Protein AF-A0A0F9IV65-F1 (afdb_monomer)

Organism: NCBI:txid412755

Structure (mmCIF, N/CA/C/O backbone):
data_AF-A0A0F9IV65-F1
#
_entry.id   AF-A0A0F9IV65-F1
#
loop_
_atom_site.group_PDB
_atom_site.id
_atom_site.type_symbol
_atom_site.label_atom_id
_atom_site.label_alt_id
_atom_site.label_comp_id
_atom_site.label_asym_id
_atom_site.label_entity_id
_atom_site.label_seq_id
_atom_site.pdbx_PDB_ins_code
_atom_site.Cartn_x
_atom_site.Cartn_y
_atom_site.Cartn_z
_atom_site.occupancy
_atom_site.B_iso_or_equiv
_atom_site.auth_seq_id
_atom_site.auth_comp_id
_atom_site.auth_asym_id
_atom_site.auth_atom_id
_atom_site.pdbx_PDB_model_num
ATOM 1 N N . MET A 1 1 ? 17.165 -11.099 -17.521 1.00 82.06 1 MET A N 1
ATOM 2 C CA . MET A 1 1 ? 15.873 -10.496 -17.137 1.00 82.06 1 MET A CA 1
ATOM 3 C C . MET A 1 1 ? 16.067 -8.995 -17.113 1.00 82.06 1 MET A C 1
ATOM 5 O O . MET A 1 1 ? 17.000 -8.548 -16.458 1.00 82.06 1 MET A O 1
ATOM 9 N N . SER A 1 2 ? 15.248 -8.255 -17.852 1.00 86.50 2 SER A N 1
ATOM 10 C CA . SER A 1 2 ? 15.259 -6.789 -17.856 1.00 86.50 2 SER A CA 1
ATOM 11 C C . SER A 1 2 ? 13.948 -6.315 -17.242 1.00 86.50 2 SER A C 1
ATOM 13 O O . SER A 1 2 ? 12.894 -6.807 -17.641 1.00 86.50 2 SER A O 1
ATOM 15 N N . CYS A 1 3 ? 14.015 -5.407 -16.270 1.00 93.25 3 CYS A N 1
ATOM 16 C CA . CYS A 1 3 ? 12.852 -4.896 -15.545 1.00 93.25 3 CYS A CA 1
ATOM 17 C C . CYS A 1 3 ? 12.731 -3.388 -15.771 1.00 93.25 3 CYS A C 1
ATOM 19 O O . CYS A 1 3 ? 13.743 -2.688 -15.748 1.00 93.25 3 CYS A O 1
ATOM 21 N N . PHE A 1 4 ? 11.506 -2.908 -15.966 1.00 93.94 4 PHE A N 1
ATOM 22 C CA . PHE A 1 4 ? 11.190 -1.499 -16.197 1.00 93.94 4 PHE A CA 1
ATOM 23 C C . PHE A 1 4 ? 9.850 -1.164 -15.543 1.00 93.94 4 PHE A C 1
ATOM 25 O O . PHE A 1 4 ? 8.972 -2.029 -15.489 1.00 93.94 4 PHE A O 1
ATOM 32 N N . ASP A 1 5 ? 9.675 0.086 -15.115 1.00 95.62 5 ASP A N 1
ATOM 33 C CA . ASP A 1 5 ? 8.357 0.594 -14.734 1.00 95.62 5 ASP A CA 1
ATOM 34 C C . ASP A 1 5 ? 7.424 0.590 -15.945 1.00 95.62 5 ASP A C 1
ATOM 36 O O . ASP A 1 5 ? 7.796 1.036 -17.033 1.00 95.62 5 ASP A O 1
ATOM 40 N N . ALA A 1 6 ? 6.199 0.091 -15.770 1.00 96.31 6 ALA A N 1
ATOM 41 C CA . ALA A 1 6 ? 5.254 -0.068 -16.876 1.00 96.31 6 ALA A CA 1
ATOM 42 C C . ALA A 1 6 ? 4.907 1.274 -17.541 1.00 96.31 6 ALA A C 1
ATOM 44 O O . ALA A 1 6 ? 4.798 1.348 -18.763 1.00 96.31 6 ALA A O 1
ATOM 45 N N . GLU A 1 7 ? 4.814 2.346 -16.750 1.00 96.62 7 GLU A N 1
ATOM 46 C CA . GLU A 1 7 ? 4.536 3.698 -17.242 1.00 96.62 7 GLU A CA 1
ATOM 47 C C . GLU A 1 7 ? 5.643 4.243 -18.154 1.00 96.62 7 GLU A C 1
ATOM 49 O O . GLU A 1 7 ? 5.398 5.152 -18.950 1.00 96.62 7 GLU A O 1
ATOM 54 N N . LEU A 1 8 ? 6.860 3.683 -18.114 1.00 97.19 8 LEU A N 1
ATOM 55 C CA . LEU A 1 8 ? 7.884 4.036 -19.096 1.00 97.19 8 LEU A CA 1
ATOM 56 C C . LEU A 1 8 ? 7.355 3.816 -20.517 1.00 97.19 8 LEU A C 1
ATOM 58 O O . LEU A 1 8 ? 7.586 4.637 -21.399 1.00 97.19 8 LEU A O 1
ATOM 62 N N . LEU A 1 9 ? 6.612 2.731 -20.735 1.00 97.44 9 LEU A N 1
ATOM 63 C CA . LEU A 1 9 ? 6.136 2.312 -22.044 1.00 97.44 9 LEU A CA 1
ATOM 64 C C . LEU A 1 9 ? 4.748 2.904 -22.327 1.00 97.44 9 LEU A C 1
ATOM 66 O O . LEU A 1 9 ? 3.720 2.289 -22.060 1.00 97.44 9 LEU A O 1
ATOM 70 N N . GLY A 1 10 ? 4.726 4.088 -22.936 1.00 97.00 10 GLY A N 1
ATOM 71 C CA . GLY A 1 10 ? 3.530 4.729 -23.495 1.00 97.00 10 GLY A CA 1
ATOM 72 C C . GLY A 1 10 ? 3.113 6.000 -22.765 1.00 97.00 10 GLY A C 1
ATOM 73 O O . GLY A 1 10 ? 2.512 6.873 -23.388 1.00 97.00 10 GLY A O 1
ATOM 74 N N . HIS A 1 11 ? 3.470 6.135 -21.484 1.00 96.31 11 HIS A N 1
ATOM 75 C CA . HIS A 1 11 ? 3.246 7.364 -20.725 1.00 96.31 11 HIS A CA 1
ATOM 76 C C . HIS A 1 11 ? 4.475 8.281 -20.788 1.00 96.31 11 HIS A C 1
ATOM 78 O O . HIS A 1 11 ? 4.393 9.363 -21.367 1.00 96.31 11 HIS A O 1
ATOM 84 N N . TRP A 1 12 ? 5.631 7.832 -20.287 1.00 96.25 12 TRP A N 1
ATOM 85 C CA . TRP A 1 12 ? 6.870 8.624 -20.342 1.00 96.25 12 TRP A CA 1
ATOM 86 C C . TRP A 1 12 ? 7.550 8.569 -21.709 1.00 96.25 12 TRP A C 1
ATOM 88 O O . TRP A 1 12 ? 8.038 9.581 -22.209 1.00 96.25 12 TRP A O 1
ATOM 98 N N . TRP A 1 13 ? 7.564 7.390 -22.332 1.00 98.12 13 TRP A N 1
ATOM 99 C CA . TRP A 1 13 ? 8.026 7.202 -23.699 1.00 98.12 13 TRP A CA 1
ATOM 100 C C . TRP A 1 13 ? 6.878 6.712 -24.574 1.00 98.12 13 TRP A C 1
ATOM 102 O O . TRP A 1 13 ? 6.509 5.537 -24.550 1.00 98.12 13 TRP A O 1
ATOM 112 N N . PHE A 1 14 ? 6.326 7.631 -25.363 1.00 98.19 14 PHE A N 1
ATOM 113 C CA . PHE A 1 14 ? 5.127 7.410 -26.165 1.00 98.19 14 PHE A CA 1
ATOM 114 C C . PHE A 1 14 ? 5.231 6.194 -27.099 1.00 98.19 14 PHE A C 1
ATOM 116 O O . PHE A 1 14 ? 4.311 5.383 -27.173 1.00 98.19 14 PHE A O 1
ATOM 123 N N . GLU A 1 15 ? 6.368 6.009 -27.771 1.00 98.50 15 GLU A N 1
ATOM 124 C CA . GLU A 1 15 ? 6.576 4.896 -28.701 1.00 98.50 15 GLU A CA 1
ATOM 125 C C . GLU A 1 15 ? 6.960 3.578 -28.010 1.00 98.50 15 GLU A C 1
ATOM 127 O O . GLU A 1 15 ? 7.074 2.550 -28.682 1.00 98.50 15 GLU A O 1
ATOM 132 N N . GLY A 1 16 ? 7.140 3.570 -26.686 1.00 98.19 16 GLY A N 1
ATOM 133 C CA . GLY A 1 16 ? 7.559 2.399 -25.911 1.00 98.19 16 GLY A CA 1
ATOM 134 C C . GLY A 1 16 ? 6.739 1.125 -26.178 1.00 98.19 16 GLY A C 1
ATOM 135 O O . GLY A 1 16 ? 7.343 0.072 -26.403 1.00 98.19 16 GLY A O 1
ATOM 136 N N . PRO A 1 17 ? 5.392 1.177 -26.257 1.00 98.19 17 PRO A N 1
ATOM 137 C CA . PRO A 1 17 ? 4.571 0.012 -26.582 1.00 98.19 17 PRO A CA 1
ATOM 138 C C . PRO A 1 17 ? 4.827 -0.522 -27.999 1.00 98.19 17 PRO A C 1
ATOM 140 O O . PRO A 1 17 ? 4.837 -1.734 -28.224 1.00 98.19 17 PRO A O 1
ATOM 143 N N . TRP A 1 18 ? 5.071 0.360 -28.973 1.00 98.19 18 TRP A N 1
ATOM 144 C CA . TRP A 1 18 ? 5.417 -0.054 -30.336 1.00 98.19 18 TRP A CA 1
ATOM 145 C C . TRP A 1 18 ? 6.810 -0.662 -30.394 1.00 98.19 18 TRP A C 1
ATOM 147 O O . TRP A 1 18 ? 7.015 -1.671 -31.071 1.00 98.19 18 TRP A O 1
ATOM 157 N N . TRP A 1 19 ? 7.750 -0.073 -29.659 1.00 97.94 19 TRP A N 1
ATOM 158 C CA . TRP A 1 19 ? 9.103 -0.581 -29.547 1.00 97.94 19 TRP A CA 1
ATOM 159 C C . TRP A 1 19 ? 9.123 -1.983 -28.933 1.00 97.94 19 TRP A C 1
ATOM 161 O O . TRP A 1 19 ? 9.629 -2.900 -29.577 1.00 97.94 19 TRP A O 1
ATOM 171 N N . VAL A 1 20 ? 8.509 -2.191 -27.759 1.00 97.19 20 VAL A N 1
ATOM 172 C CA . VAL A 1 20 ? 8.517 -3.509 -27.095 1.00 97.19 20 VAL A CA 1
ATOM 173 C C . VAL A 1 20 ? 7.822 -4.552 -27.962 1.00 97.19 20 VAL A C 1
ATOM 175 O O . VAL A 1 20 ? 8.316 -5.662 -28.127 1.00 97.19 20 VAL A O 1
ATOM 178 N N . SER A 1 21 ? 6.726 -4.171 -28.622 1.00 97.38 21 SER A N 1
ATOM 179 C CA . SER A 1 21 ? 6.024 -5.049 -29.551 1.00 97.38 21 SER A CA 1
ATOM 180 C C . SER A 1 21 ? 6.891 -5.471 -30.740 1.00 97.38 21 SER A C 1
ATOM 182 O O . SER A 1 21 ? 6.783 -6.602 -31.216 1.00 97.38 21 SER A O 1
ATOM 184 N N . ARG A 1 22 ? 7.744 -4.575 -31.241 1.00 97.44 22 ARG A N 1
ATOM 185 C CA . ARG A 1 22 ? 8.649 -4.866 -32.353 1.00 97.44 22 ARG A CA 1
ATOM 186 C C . ARG A 1 22 ? 9.839 -5.712 -31.916 1.00 97.44 22 ARG A C 1
ATOM 188 O O . ARG A 1 22 ? 10.183 -6.641 -32.635 1.00 97.44 22 ARG A O 1
ATOM 195 N N . VAL A 1 23 ? 10.401 -5.437 -30.739 1.00 96.50 23 VAL A N 1
ATOM 196 C CA . VAL A 1 23 ? 11.458 -6.259 -30.135 1.00 96.50 23 VAL A CA 1
ATOM 197 C C . VAL A 1 23 ? 10.970 -7.690 -29.937 1.00 96.50 23 VAL A C 1
ATOM 199 O O . VAL A 1 23 ? 11.628 -8.602 -30.411 1.00 96.50 23 VAL A O 1
ATOM 202 N N . LEU A 1 24 ? 9.791 -7.889 -29.338 1.00 96.62 24 LEU A N 1
ATOM 203 C CA . LEU A 1 24 ? 9.248 -9.232 -29.109 1.00 96.62 24 LEU A CA 1
ATOM 204 C C . LEU A 1 24 ? 9.009 -10.000 -30.417 1.00 96.62 24 LEU A C 1
ATOM 206 O O . LEU A 1 24 ? 9.361 -11.168 -30.502 1.00 96.62 24 LEU A O 1
ATOM 210 N N . ARG A 1 25 ? 8.463 -9.353 -31.456 1.00 96.75 25 ARG A N 1
ATOM 211 C CA . ARG A 1 25 ? 8.276 -10.004 -32.767 1.00 96.75 25 ARG A CA 1
ATOM 212 C C . ARG A 1 25 ? 9.597 -10.399 -33.415 1.00 96.75 25 ARG A C 1
ATOM 214 O O . ARG A 1 25 ? 9.703 -11.489 -33.948 1.00 96.75 25 ARG A O 1
ATOM 221 N N . TRP A 1 26 ? 10.593 -9.521 -33.361 1.00 96.94 26 TRP A N 1
ATOM 222 C CA . TRP A 1 26 ? 11.912 -9.830 -33.902 1.00 96.94 26 TRP A CA 1
ATOM 223 C C . TRP A 1 26 ? 12.633 -10.917 -33.114 1.00 96.94 26 TRP A C 1
ATOM 225 O O . TRP A 1 26 ? 13.326 -11.719 -33.721 1.00 96.94 26 TRP A O 1
ATOM 235 N N . SER A 1 27 ? 12.460 -10.960 -31.792 1.00 96.44 27 SER A N 1
ATOM 236 C CA . SER A 1 27 ? 12.984 -12.048 -30.967 1.00 96.44 27 SER A CA 1
ATOM 237 C C . SER A 1 27 ? 12.337 -13.390 -31.300 1.00 96.44 27 SER A C 1
ATOM 239 O O . SER A 1 27 ? 13.036 -14.386 -31.292 1.00 96.44 27 SER A O 1
ATOM 241 N N . GLU A 1 28 ? 11.043 -13.417 -31.623 1.00 96.00 28 GLU A N 1
ATOM 242 C CA . GLU A 1 28 ? 10.352 -14.647 -32.040 1.00 96.00 28 GLU A CA 1
ATOM 243 C C . GLU A 1 28 ? 10.825 -15.156 -33.415 1.00 96.00 28 GLU A C 1
ATOM 245 O O . GLU A 1 28 ? 10.872 -16.360 -33.654 1.00 96.00 28 GLU A O 1
ATOM 250 N N . ASP A 1 29 ? 11.187 -14.245 -34.324 1.00 96.38 29 ASP A N 1
ATOM 251 C CA . ASP A 1 29 ? 11.704 -14.594 -35.655 1.00 96.38 29 ASP A CA 1
ATOM 252 C C . ASP A 1 29 ? 13.177 -15.066 -35.623 1.00 96.38 29 ASP A C 1
ATOM 254 O O . ASP A 1 29 ? 13.667 -15.623 -36.611 1.00 96.38 29 ASP A O 1
ATOM 258 N N . ASP A 1 30 ? 13.897 -14.829 -34.522 1.00 96.56 30 ASP A N 1
ATOM 259 C CA . ASP A 1 30 ? 15.303 -15.199 -34.357 1.00 96.56 30 ASP A CA 1
ATOM 260 C C . ASP A 1 30 ? 15.429 -16.589 -33.700 1.00 96.56 30 ASP A C 1
ATOM 262 O O . ASP A 1 30 ? 15.100 -16.745 -32.523 1.00 96.56 30 ASP A O 1
ATOM 266 N N . PRO A 1 31 ? 15.944 -17.615 -34.407 1.00 95.94 31 PRO A N 1
ATOM 267 C CA . PRO A 1 31 ? 16.043 -18.969 -33.865 1.00 95.94 31 PRO A CA 1
ATOM 268 C C . PRO A 1 31 ? 17.035 -19.107 -32.696 1.00 95.94 31 PRO A C 1
ATOM 270 O O . PRO A 1 31 ? 17.071 -20.165 -32.068 1.00 95.94 31 PRO A O 1
ATOM 273 N N . GLU A 1 32 ? 17.861 -18.094 -32.414 1.00 97.25 32 GLU A N 1
ATOM 274 C CA . GLU A 1 32 ? 18.794 -18.092 -31.281 1.00 97.25 32 GLU A CA 1
ATOM 275 C C . GLU A 1 32 ? 18.169 -17.551 -29.982 1.00 97.25 32 GLU A C 1
ATOM 277 O O . GLU A 1 32 ? 18.783 -17.660 -28.916 1.00 97.25 32 GLU A O 1
ATOM 282 N N . ILE A 1 33 ? 16.961 -16.976 -30.042 1.00 95.88 33 ILE A N 1
ATOM 283 C CA . ILE A 1 33 ? 16.301 -16.332 -28.903 1.00 95.88 33 ILE A CA 1
ATOM 284 C C . ILE A 1 33 ? 14.993 -17.057 -28.576 1.00 95.88 33 ILE A C 1
ATOM 286 O O . ILE A 1 33 ? 14.104 -17.180 -29.405 1.00 95.88 33 ILE A O 1
ATOM 290 N N . GLU A 1 34 ? 14.837 -17.482 -27.320 1.00 94.44 34 GLU A N 1
ATOM 291 C CA . GLU A 1 34 ? 13.582 -18.051 -26.820 1.00 94.44 34 GLU A CA 1
ATOM 292 C C . GLU A 1 34 ? 12.884 -17.068 -25.873 1.00 94.44 34 GLU A C 1
ATOM 294 O O . GLU A 1 34 ? 13.430 -16.672 -24.835 1.00 94.44 34 GLU A O 1
ATOM 299 N N . LEU A 1 35 ? 11.652 -16.684 -26.212 1.00 94.75 35 LEU A N 1
ATOM 300 C CA . LEU A 1 35 ? 10.782 -15.921 -25.323 1.00 94.75 35 LEU A CA 1
ATOM 301 C C . LEU A 1 35 ? 10.056 -16.859 -24.359 1.00 94.75 35 LEU A C 1
ATOM 303 O O . LEU A 1 35 ? 9.357 -17.787 -24.753 1.00 94.75 35 LEU A O 1
ATOM 307 N N . THR A 1 36 ? 10.172 -16.579 -23.065 1.00 95.50 36 THR A N 1
ATOM 308 C CA . THR A 1 36 ? 9.504 -17.363 -22.026 1.00 95.50 36 THR A CA 1
ATOM 309 C C . THR A 1 36 ? 9.168 -16.497 -20.818 1.00 95.50 36 THR A C 1
ATOM 311 O O . THR A 1 36 ? 9.624 -15.358 -20.695 1.00 95.50 36 THR A O 1
ATOM 314 N N . ASN A 1 37 ? 8.361 -17.031 -19.907 1.00 95.81 37 ASN A N 1
ATOM 315 C CA . ASN A 1 37 ? 8.115 -16.405 -18.613 1.00 95.81 37 ASN A CA 1
ATOM 316 C C . ASN A 1 37 ? 8.963 -17.071 -17.520 1.00 95.81 37 ASN A C 1
ATOM 318 O O . ASN A 1 37 ? 9.410 -18.212 -17.653 1.00 95.81 37 ASN A O 1
ATOM 322 N N . SER A 1 38 ? 9.150 -16.364 -16.403 1.00 95.12 38 SER A N 1
ATOM 323 C CA . SER A 1 38 ? 10.005 -16.827 -15.305 1.00 95.12 38 SER A CA 1
ATOM 324 C C . SER A 1 38 ? 9.581 -18.182 -14.733 1.00 95.12 38 SER A C 1
ATOM 326 O O . SER A 1 38 ? 10.439 -18.951 -14.311 1.00 95.12 38 SER A O 1
ATOM 328 N N . ARG A 1 39 ? 8.280 -18.506 -14.736 1.00 96.25 39 ARG A N 1
ATOM 329 C CA . ARG A 1 39 ? 7.777 -19.791 -14.233 1.00 96.25 39 ARG A CA 1
ATOM 330 C C . ARG A 1 39 ? 8.241 -20.948 -15.118 1.00 96.25 39 ARG A C 1
ATOM 332 O O . ARG A 1 39 ? 8.847 -21.881 -14.602 1.00 96.25 39 ARG A O 1
ATOM 339 N N . LEU A 1 40 ? 7.979 -20.877 -16.423 1.00 96.88 40 LEU A N 1
ATOM 340 C CA . LEU A 1 40 ? 8.356 -21.933 -17.371 1.00 96.88 40 LEU A CA 1
ATOM 341 C C . LEU A 1 40 ? 9.874 -22.122 -17.415 1.00 96.88 40 LEU A C 1
ATOM 343 O O . LEU A 1 40 ? 10.356 -23.253 -17.385 1.00 96.88 40 LEU A O 1
ATOM 347 N N . TYR A 1 41 ? 10.626 -21.016 -17.400 1.00 95.88 41 TYR A N 1
ATOM 348 C CA . TYR A 1 41 ? 12.082 -21.079 -17.342 1.00 95.88 41 TYR A CA 1
ATOM 349 C C . TYR A 1 41 ? 12.571 -21.838 -16.102 1.00 95.88 41 TYR A C 1
ATOM 351 O O . TYR A 1 41 ? 13.443 -22.692 -16.229 1.00 95.88 41 TYR A O 1
ATOM 359 N N . LEU A 1 42 ? 12.008 -21.565 -14.918 1.00 96.19 42 LEU A N 1
ATOM 360 C CA . LEU A 1 42 ? 12.397 -22.229 -13.666 1.00 96.19 42 LEU A CA 1
ATOM 361 C C . LEU A 1 42 ? 11.959 -23.699 -13.593 1.00 96.19 42 LEU A C 1
ATOM 363 O O . LEU A 1 42 ? 12.673 -24.504 -13.000 1.00 96.19 42 LEU A O 1
ATOM 367 N N . GLU A 1 43 ? 10.818 -24.061 -14.188 1.00 96.69 43 GLU A N 1
ATOM 368 C CA . GLU A 1 43 ? 10.376 -25.461 -14.295 1.00 96.69 43 GLU A CA 1
ATOM 369 C C . GLU A 1 43 ? 11.345 -26.290 -15.156 1.00 96.69 43 GLU A C 1
ATOM 371 O O . GLU A 1 43 ? 11.643 -27.438 -14.826 1.00 96.69 43 GLU A O 1
ATOM 376 N N . GLN A 1 44 ? 11.878 -25.701 -16.230 1.00 96.62 44 GLN A N 1
ATOM 377 C CA . GLN A 1 44 ? 12.851 -26.346 -17.119 1.00 96.62 44 GLN A CA 1
ATOM 378 C C . GLN A 1 44 ? 14.295 -26.264 -16.596 1.00 96.62 44 GLN A C 1
ATOM 380 O O . GLN A 1 44 ? 15.101 -27.156 -16.854 1.00 96.62 44 GLN A O 1
ATOM 385 N N . ASN A 1 45 ? 14.621 -25.207 -15.848 1.00 96.00 45 ASN A N 1
ATOM 386 C CA . ASN A 1 45 ? 15.959 -24.906 -15.339 1.00 96.00 45 ASN A CA 1
ATOM 387 C C . ASN A 1 45 ? 15.924 -24.735 -13.811 1.00 96.00 45 ASN A C 1
ATOM 389 O O . ASN A 1 45 ? 16.057 -23.611 -13.308 1.00 96.00 45 ASN A O 1
ATOM 393 N N . PRO A 1 46 ? 15.741 -25.828 -13.048 1.00 96.00 46 PRO A N 1
ATOM 394 C CA . PRO A 1 46 ? 15.659 -25.750 -11.597 1.00 96.00 46 PRO A CA 1
ATOM 395 C C . PRO A 1 46 ? 16.952 -25.163 -10.997 1.00 96.00 46 PRO A C 1
ATOM 397 O O . PRO A 1 46 ? 18.053 -25.521 -11.435 1.00 96.00 46 PRO A O 1
ATOM 400 N N . PRO A 1 47 ? 16.857 -24.280 -9.980 1.00 94.31 47 PRO A N 1
ATOM 401 C CA . PRO A 1 47 ? 18.027 -23.670 -9.357 1.00 94.31 47 PRO A CA 1
ATOM 402 C C . PRO A 1 47 ? 19.006 -24.717 -8.817 1.00 94.31 47 PRO A C 1
ATOM 404 O O . PRO A 1 47 ? 18.633 -25.601 -8.051 1.00 94.31 47 PRO A O 1
ATOM 407 N N . ASN A 1 48 ? 20.282 -24.587 -9.179 1.00 96.25 48 ASN A N 1
ATOM 408 C CA . ASN A 1 48 ? 21.355 -25.492 -8.745 1.00 96.25 48 ASN A CA 1
ATOM 409 C C . ASN A 1 48 ? 22.438 -24.800 -7.900 1.00 96.25 48 ASN A C 1
ATOM 411 O O . ASN A 1 48 ? 23.432 -25.422 -7.526 1.00 96.25 48 ASN A O 1
ATOM 415 N N . LYS A 1 49 ? 22.261 -23.508 -7.609 1.00 96.12 49 LYS A N 1
ATOM 416 C CA . LYS A 1 49 ? 23.167 -22.695 -6.798 1.00 96.12 49 LYS A CA 1
ATOM 417 C C . LYS A 1 49 ? 22.372 -21.937 -5.755 1.00 96.12 49 LYS A C 1
ATOM 419 O O . LYS A 1 49 ? 21.279 -21.450 -6.029 1.00 96.12 49 LYS A O 1
ATOM 424 N N . VAL A 1 50 ? 22.973 -21.802 -4.582 1.00 96.00 50 VAL A N 1
ATOM 425 C CA . VAL A 1 50 ? 22.466 -20.971 -3.495 1.00 96.00 50 VAL A CA 1
ATOM 426 C C . VAL A 1 50 ? 23.431 -19.813 -3.319 1.00 96.00 50 VAL A C 1
ATOM 428 O O . VAL A 1 50 ? 24.648 -20.007 -3.311 1.00 96.00 50 VAL A O 1
ATOM 431 N N . VAL A 1 51 ? 22.882 -18.612 -3.201 1.00 95.88 51 VAL A N 1
ATOM 432 C CA . VAL A 1 51 ? 23.643 -17.389 -2.962 1.00 95.88 51 VAL A CA 1
ATOM 433 C C . VAL A 1 51 ? 23.057 -16.678 -1.751 1.00 95.88 51 VAL A C 1
ATOM 435 O O . VAL A 1 51 ? 21.847 -16.710 -1.539 1.00 95.88 51 VAL A O 1
ATOM 438 N N . SER A 1 52 ? 23.918 -16.051 -0.952 1.00 96.19 52 SER A N 1
ATOM 439 C CA . SER A 1 52 ? 23.471 -15.122 0.083 1.00 96.19 52 SER A CA 1
ATOM 440 C C . SER A 1 52 ? 23.286 -13.748 -0.547 1.00 96.19 52 SER A C 1
ATOM 442 O O . SER A 1 52 ? 24.181 -13.272 -1.250 1.00 96.19 52 SER A O 1
ATOM 444 N N . VAL A 1 53 ? 22.135 -13.128 -0.313 1.00 94.94 53 VAL A N 1
ATOM 445 C CA . VAL A 1 53 ? 21.825 -11.781 -0.798 1.00 94.94 53 VAL A CA 1
ATOM 446 C C . VAL A 1 53 ? 22.045 -10.808 0.354 1.00 94.94 53 VAL A C 1
ATOM 448 O O . VAL A 1 53 ? 21.576 -11.045 1.465 1.00 94.94 53 VAL A O 1
ATOM 451 N N . VAL A 1 54 ? 22.797 -9.739 0.099 1.00 94.06 54 VAL A N 1
ATOM 452 C CA . VAL A 1 54 ? 22.947 -8.631 1.051 1.00 94.06 54 VAL A CA 1
ATOM 453 C C . VAL A 1 54 ? 21.737 -7.710 0.960 1.00 94.06 54 VAL A C 1
ATOM 455 O O . VAL A 1 54 ? 21.095 -7.641 -0.088 1.00 94.06 54 VAL A O 1
ATOM 458 N N . GLU A 1 55 ? 21.423 -7.005 2.044 1.00 96.12 55 GLU A N 1
ATOM 459 C CA . GLU A 1 55 ? 20.343 -6.021 2.017 1.00 96.12 55 GLU A CA 1
ATOM 460 C C . GLU A 1 55 ? 20.594 -4.955 0.945 1.00 96.12 55 GLU A C 1
ATOM 462 O O . GLU A 1 55 ? 21.731 -4.552 0.683 1.00 96.12 55 GLU A O 1
ATOM 467 N N . GLY A 1 56 ? 19.518 -4.516 0.305 1.00 94.94 56 GLY A N 1
ATOM 468 C CA . GLY A 1 56 ? 19.588 -3.493 -0.717 1.00 94.94 56 GLY A CA 1
ATOM 469 C C . GLY A 1 56 ? 18.259 -3.285 -1.417 1.00 94.94 56 GLY A C 1
ATOM 470 O O . GLY A 1 56 ? 17.264 -3.958 -1.148 1.00 94.94 56 GLY A O 1
ATOM 471 N N . SER A 1 57 ? 18.256 -2.327 -2.331 1.00 95.69 57 SER A N 1
ATOM 472 C CA . SER A 1 57 ? 17.124 -2.039 -3.204 1.00 95.69 57 SER A CA 1
ATOM 473 C C . SER A 1 57 ? 17.606 -1.794 -4.634 1.00 95.69 57 SER A C 1
ATOM 475 O O . SER A 1 57 ? 18.799 -1.657 -4.898 1.00 95.69 57 SER A O 1
ATOM 477 N N . TRP A 1 58 ? 16.671 -1.702 -5.571 1.00 93.62 58 TRP A N 1
ATOM 478 C CA . TRP A 1 58 ? 16.920 -1.163 -6.911 1.00 93.62 58 TRP A CA 1
ATOM 479 C C . TRP A 1 58 ? 16.841 0.376 -6.987 1.00 93.62 58 TRP A C 1
ATOM 481 O O . TRP A 1 58 ? 16.915 0.944 -8.072 1.00 93.62 58 TRP A O 1
ATOM 491 N N . GLY A 1 59 ? 16.683 1.051 -5.842 1.00 90.94 59 GLY A N 1
ATOM 492 C CA . GLY A 1 59 ? 16.652 2.506 -5.737 1.00 90.94 59 GLY A CA 1
ATOM 493 C C . GLY A 1 59 ? 18.046 3.138 -5.686 1.00 90.94 59 GLY A C 1
ATOM 494 O O . GLY A 1 59 ? 19.068 2.524 -6.008 1.00 90.94 59 GLY A O 1
ATOM 495 N N . GLN A 1 60 ? 18.102 4.397 -5.247 1.00 89.50 60 GLN A N 1
ATOM 496 C CA . GLN A 1 60 ? 19.344 5.167 -5.222 1.00 89.50 60 GLN A CA 1
ATOM 497 C C . GLN A 1 60 ? 20.421 4.511 -4.340 1.00 89.50 60 GLN A C 1
ATOM 499 O O . GLN A 1 60 ? 20.210 4.200 -3.162 1.00 89.50 60 GLN A O 1
ATOM 504 N N . GLY A 1 61 ? 21.607 4.320 -4.926 1.00 90.62 61 GLY A N 1
ATOM 505 C CA . GLY A 1 61 ? 22.766 3.737 -4.244 1.00 90.62 61 GLY A CA 1
ATOM 506 C C . GLY A 1 61 ? 22.561 2.290 -3.793 1.00 90.62 61 GLY A C 1
ATOM 507 O O . GLY A 1 61 ? 23.253 1.849 -2.882 1.00 90.62 61 GLY A O 1
ATOM 508 N N . SER A 1 62 ? 21.580 1.588 -4.371 1.00 92.38 62 SER A N 1
ATOM 509 C CA . SER A 1 62 ? 21.150 0.246 -3.962 1.00 92.38 62 SER A CA 1
ATOM 510 C C . SER A 1 62 ? 20.846 0.118 -2.463 1.00 92.38 62 SER A C 1
ATOM 512 O O . SER A 1 62 ? 20.978 -0.955 -1.883 1.00 92.38 62 SER A O 1
ATOM 514 N N . SER A 1 63 ? 20.439 1.223 -1.833 1.00 94.50 63 SER A N 1
ATOM 515 C CA . SER A 1 63 ? 20.261 1.360 -0.385 1.00 94.50 63 SER A CA 1
ATOM 516 C C . SER A 1 63 ? 18.795 1.600 -0.015 1.00 94.50 63 SER A C 1
ATOM 518 O O . SER A 1 63 ? 17.925 1.677 -0.885 1.00 94.50 63 SER A O 1
ATOM 520 N N . HIS A 1 64 ? 18.509 1.771 1.275 1.00 96.69 64 HIS A N 1
ATOM 521 C CA . HIS A 1 64 ? 17.178 2.149 1.766 1.00 96.69 64 HIS A CA 1
ATOM 522 C C . HIS A 1 64 ? 16.951 3.664 1.824 1.00 96.69 64 HIS A C 1
ATOM 524 O O . HIS A 1 64 ? 15.857 4.093 2.178 1.00 96.69 64 HIS A O 1
ATOM 530 N N . TRP A 1 65 ? 17.948 4.482 1.462 1.00 96.69 65 TRP A N 1
ATOM 531 C CA . TRP A 1 65 ? 17.933 5.929 1.705 1.00 96.69 65 TRP A CA 1
ATOM 532 C C . TRP A 1 65 ? 16.720 6.648 1.100 1.00 96.69 65 TRP A C 1
ATOM 534 O O . TRP A 1 65 ? 16.212 7.594 1.692 1.00 96.69 65 TRP A O 1
ATOM 544 N N . VAL A 1 66 ? 16.205 6.175 -0.043 1.00 96.75 66 VAL A N 1
ATOM 545 C CA . VAL A 1 66 ? 15.013 6.763 -0.683 1.00 96.75 66 VAL A CA 1
ATOM 546 C C . VAL A 1 66 ? 13.777 6.703 0.226 1.00 96.75 66 VAL A C 1
ATOM 548 O O . VAL A 1 66 ? 12.957 7.617 0.203 1.00 96.75 66 VAL A O 1
ATOM 551 N N . TRP A 1 67 ? 13.668 5.669 1.062 1.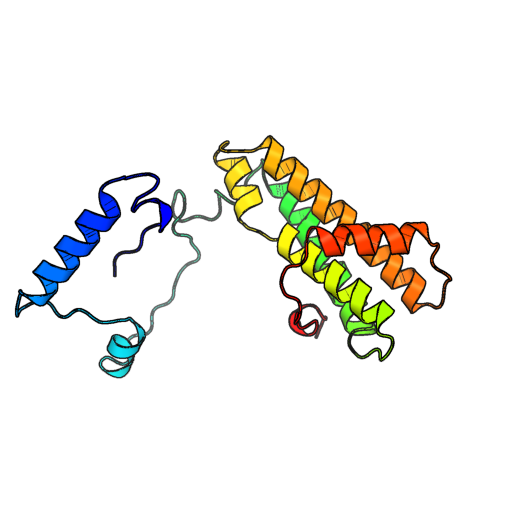00 98.00 67 TRP A N 1
ATOM 5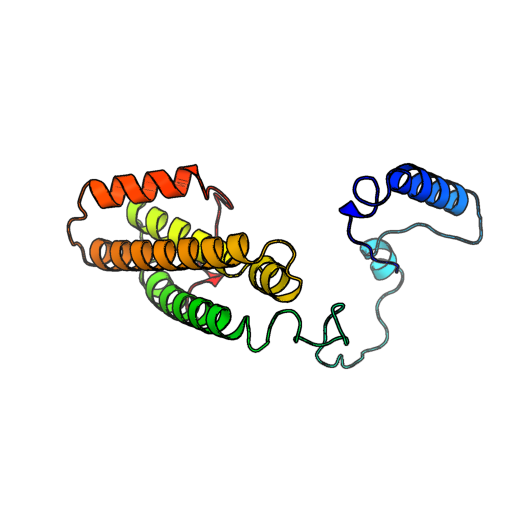52 C CA . TRP A 1 67 ? 12.535 5.461 1.967 1.00 98.00 67 TRP A CA 1
ATOM 553 C C . TRP A 1 67 ? 12.869 5.757 3.433 1.00 98.00 67 TRP A C 1
ATOM 555 O O . TRP A 1 67 ? 11.961 5.985 4.228 1.00 98.00 67 TRP A O 1
ATOM 565 N N . LEU A 1 68 ? 14.153 5.745 3.800 1.00 97.19 68 LEU A N 1
ATOM 566 C CA . LEU A 1 68 ? 14.642 5.944 5.161 1.00 97.19 68 LEU A CA 1
ATOM 567 C C . LEU A 1 68 ? 15.752 6.999 5.181 1.00 97.19 68 LEU A C 1
ATOM 569 O O . LEU A 1 68 ? 16.928 6.703 4.968 1.00 97.19 68 LEU A O 1
ATOM 573 N N . ASN A 1 69 ? 15.358 8.235 5.470 1.00 96.81 69 ASN A N 1
ATOM 574 C CA . ASN A 1 69 ? 16.243 9.389 5.612 1.00 96.81 69 ASN A CA 1
ATOM 575 C C . ASN A 1 69 ? 15.663 10.398 6.619 1.00 96.81 69 ASN A C 1
ATOM 577 O O . ASN A 1 69 ? 14.621 10.168 7.236 1.00 96.81 69 ASN A O 1
ATOM 581 N N . GLU A 1 70 ? 16.336 11.531 6.795 1.00 97.69 70 GLU A N 1
ATOM 582 C CA . GLU A 1 70 ? 15.947 12.582 7.732 1.00 97.69 70 GLU A CA 1
ATOM 583 C C . GLU A 1 70 ? 14.566 13.199 7.454 1.00 97.69 70 GLU A C 1
ATOM 585 O O . GLU A 1 70 ? 13.930 13.698 8.383 1.00 97.69 70 GLU A O 1
ATOM 590 N N . TRP A 1 71 ? 14.076 13.154 6.211 1.00 97.81 71 TRP A N 1
ATOM 591 C CA . TRP A 1 71 ? 12.767 13.694 5.840 1.00 97.81 71 TRP A CA 1
ATOM 592 C C . TRP A 1 71 ? 11.638 12.699 6.074 1.00 97.81 71 TRP A C 1
ATOM 594 O O . TRP A 1 71 ? 10.514 13.121 6.293 1.00 97.81 71 TRP A O 1
ATOM 604 N N . THR A 1 72 ? 11.919 11.398 6.047 1.00 98.00 72 THR A N 1
ATOM 605 C CA . THR A 1 72 ? 10.899 10.335 6.080 1.00 98.00 72 THR A CA 1
ATOM 606 C C . THR A 1 72 ? 10.870 9.561 7.398 1.00 98.00 72 THR A C 1
ATOM 608 O O . THR A 1 72 ? 9.943 8.795 7.647 1.00 98.00 72 THR A O 1
ATOM 611 N N . ILE A 1 73 ? 11.830 9.795 8.300 1.00 98.06 73 ILE A N 1
ATOM 612 C CA . ILE A 1 73 ? 11.948 9.076 9.579 1.00 98.06 73 ILE A CA 1
ATOM 613 C C . ILE A 1 73 ? 10.685 9.145 10.456 1.00 98.06 73 ILE A C 1
ATOM 615 O O . ILE A 1 73 ? 10.392 8.215 11.206 1.00 98.06 73 ILE A O 1
ATOM 619 N N . TYR A 1 74 ? 9.916 10.234 10.373 1.00 97.94 74 TYR A N 1
ATOM 620 C CA . TYR A 1 74 ? 8.686 10.388 11.152 1.00 97.94 74 TYR A CA 1
ATOM 621 C C . TYR A 1 74 ? 7.564 9.458 10.661 1.00 97.94 74 TYR A C 1
ATOM 623 O O . TYR A 1 74 ? 6.770 8.998 11.478 1.00 97.94 74 TYR A O 1
ATOM 631 N N . VAL A 1 75 ? 7.539 9.125 9.366 1.00 98.38 75 VAL A N 1
ATOM 632 C CA . VAL A 1 75 ? 6.551 8.217 8.761 1.00 98.38 75 VAL A CA 1
ATOM 633 C C . VAL A 1 75 ? 6.666 6.831 9.385 1.00 98.38 75 VAL A C 1
ATOM 635 O O . VAL A 1 75 ? 5.674 6.260 9.827 1.00 98.38 75 VAL A O 1
ATOM 638 N N . TRP A 1 76 ? 7.896 6.336 9.539 1.00 98.44 76 TRP A N 1
ATOM 639 C CA . TRP A 1 76 ? 8.171 5.052 10.185 1.00 98.44 76 TRP A CA 1
ATOM 640 C C . TRP A 1 76 ? 7.697 5.003 11.637 1.00 98.44 76 TRP A C 1
ATOM 642 O O . TRP A 1 76 ? 7.194 3.978 12.085 1.00 98.44 76 TRP A O 1
ATOM 652 N N . ARG A 1 77 ? 7.795 6.116 12.377 1.00 98.19 77 ARG A N 1
ATOM 653 C CA . ARG A 1 77 ? 7.263 6.184 13.748 1.00 98.19 77 ARG A CA 1
ATOM 654 C C . ARG A 1 77 ? 5.746 5.991 13.772 1.00 98.19 77 ARG A C 1
ATOM 656 O O . ARG A 1 77 ? 5.260 5.281 14.645 1.00 98.19 77 ARG A O 1
ATOM 663 N N . HIS A 1 78 ? 5.027 6.595 12.825 1.00 98.56 78 HIS A N 1
ATOM 664 C CA . HIS A 1 78 ? 3.581 6.422 12.687 1.00 98.56 78 HIS A CA 1
ATOM 665 C C . HIS A 1 78 ? 3.210 4.994 12.286 1.00 98.56 78 HIS A C 1
ATOM 667 O O . HIS A 1 78 ? 2.352 4.397 12.930 1.00 98.56 78 HIS A O 1
ATOM 673 N N . ILE A 1 79 ? 3.897 4.429 11.287 1.00 98.69 79 ILE A N 1
ATOM 674 C CA . ILE A 1 79 ? 3.672 3.050 10.834 1.00 98.69 79 ILE A CA 1
ATOM 675 C C . ILE A 1 79 ? 3.851 2.069 11.998 1.00 98.69 79 ILE A C 1
ATOM 677 O O . ILE A 1 79 ? 2.922 1.331 12.313 1.00 98.69 79 ILE A O 1
ATOM 681 N N . TYR A 1 80 ? 4.984 2.116 12.706 1.00 98.50 80 TYR A N 1
ATOM 682 C CA . TYR A 1 80 ? 5.263 1.182 13.804 1.00 98.50 80 TYR A CA 1
ATOM 683 C C . TYR A 1 80 ? 4.294 1.326 14.985 1.00 98.50 80 TYR A C 1
ATOM 685 O O . TYR A 1 80 ? 3.954 0.339 15.646 1.00 98.50 80 TYR A O 1
ATOM 693 N N . GLU A 1 81 ? 3.824 2.545 15.264 1.00 98.44 81 GLU A N 1
ATOM 694 C CA . GLU A 1 81 ? 2.779 2.774 16.263 1.00 98.44 81 GLU A CA 1
ATOM 695 C C . GLU A 1 81 ? 1.465 2.089 15.858 1.00 98.44 81 GLU A C 1
ATOM 697 O O . GLU A 1 81 ? 0.854 1.392 16.674 1.00 98.44 81 GLU A O 1
ATOM 702 N N . CYS A 1 82 ? 1.038 2.269 14.608 1.00 98.62 82 CYS A N 1
ATOM 703 C CA . CYS A 1 82 ? -0.197 1.691 14.092 1.00 98.62 82 CYS A CA 1
ATOM 704 C C . CYS A 1 82 ? -0.120 0.164 13.974 1.00 98.62 82 CYS A C 1
ATOM 706 O O . CYS A 1 82 ? -1.055 -0.513 14.395 1.00 98.62 82 CYS A O 1
ATOM 708 N N . GLU A 1 83 ? 1.001 -0.392 13.509 1.00 98.50 83 GLU A N 1
ATOM 709 C CA . GLU A 1 83 ? 1.250 -1.840 13.486 1.00 98.50 83 GLU A CA 1
ATOM 710 C C . GLU A 1 83 ? 1.089 -2.450 14.881 1.00 98.50 83 GLU A C 1
ATOM 712 O O . GLU A 1 83 ? 0.297 -3.370 15.072 1.00 98.50 83 GLU A O 1
ATOM 717 N N . THR A 1 84 ? 1.749 -1.866 15.888 1.00 98.31 84 THR A N 1
ATOM 718 C CA . THR A 1 84 ? 1.674 -2.350 17.276 1.00 98.31 84 THR A CA 1
ATOM 719 C C . THR A 1 84 ? 0.241 -2.314 17.817 1.00 98.31 84 THR A C 1
ATOM 721 O O . THR A 1 84 ? -0.200 -3.236 18.506 1.00 98.31 84 THR A O 1
ATOM 724 N N . LYS A 1 85 ? -0.510 -1.244 17.528 1.00 98.31 85 LYS A N 1
ATOM 725 C CA . LYS A 1 85 ? -1.919 -1.122 17.937 1.00 98.31 85 LYS A CA 1
ATOM 726 C C . LYS A 1 85 ? -2.798 -2.160 17.239 1.00 98.31 85 LYS A C 1
ATOM 728 O O . LYS A 1 85 ? -3.619 -2.802 17.898 1.00 98.31 85 LYS A O 1
ATOM 733 N N . SER A 1 86 ? -2.598 -2.335 15.934 1.00 98.12 86 SER A N 1
ATOM 734 C CA . SER A 1 86 ? -3.314 -3.292 15.091 1.00 98.12 86 SER A CA 1
ATOM 735 C C . SER A 1 86 ? -3.124 -4.721 15.597 1.00 98.12 86 SER A C 1
ATOM 737 O O . SER A 1 86 ? -4.107 -5.406 15.880 1.00 98.12 86 SER A O 1
ATOM 739 N N . GLU A 1 87 ? -1.871 -5.114 15.838 1.00 98.06 87 GLU A N 1
ATOM 740 C CA . GLU A 1 87 ? -1.480 -6.411 16.397 1.00 98.06 87 GLU A CA 1
ATOM 741 C C . GLU A 1 87 ? -2.279 -6.791 17.645 1.00 98.06 87 GLU A C 1
ATOM 743 O O . GLU A 1 87 ? -2.766 -7.917 17.767 1.00 98.06 87 GLU A O 1
ATOM 748 N N . VAL A 1 88 ? -2.424 -5.846 18.575 1.00 98.19 88 VAL A N 1
ATOM 749 C CA . VAL A 1 88 ? -3.079 -6.074 19.866 1.00 98.19 88 VAL A CA 1
ATOM 750 C C . VAL A 1 88 ? -4.597 -6.155 19.726 1.00 98.19 88 VAL A C 1
ATOM 752 O O . VAL A 1 88 ? -5.220 -7.069 20.273 1.00 98.19 88 VAL A O 1
ATOM 755 N N . ILE A 1 89 ? -5.216 -5.193 19.037 1.00 98.12 89 ILE A N 1
ATOM 756 C CA . ILE A 1 89 ? -6.679 -5.108 18.971 1.00 98.12 89 ILE A CA 1
ATOM 757 C C . ILE A 1 89 ? -7.274 -6.192 18.070 1.00 98.12 89 ILE A C 1
ATOM 759 O O . ILE A 1 89 ? -8.314 -6.761 18.408 1.00 98.12 89 ILE A O 1
ATOM 763 N N . ILE A 1 90 ? -6.600 -6.530 16.968 1.00 97.94 90 ILE A N 1
ATOM 764 C CA . ILE A 1 90 ? -7.064 -7.562 16.043 1.00 97.94 90 ILE A CA 1
ATOM 765 C C . ILE A 1 90 ? -6.899 -8.941 16.674 1.00 97.94 90 ILE A C 1
ATOM 767 O O . ILE A 1 90 ? -7.861 -9.703 16.677 1.00 97.94 90 ILE A O 1
ATOM 771 N N . ALA A 1 91 ? -5.770 -9.240 17.328 1.00 97.50 91 ALA A N 1
ATOM 772 C CA . ALA A 1 91 ? -5.619 -10.501 18.065 1.00 97.50 91 ALA A CA 1
ATOM 773 C C . ALA A 1 91 ? -6.732 -10.716 19.104 1.00 97.50 91 ALA A C 1
ATOM 775 O O . ALA A 1 91 ? -7.151 -11.844 19.352 1.00 97.50 91 ALA A O 1
ATOM 776 N N . LYS A 1 92 ? -7.245 -9.630 19.693 1.00 97.12 92 LYS A N 1
ATOM 777 C CA . LYS A 1 92 ? -8.330 -9.687 20.674 1.00 97.12 92 LYS A CA 1
ATOM 778 C C . LYS A 1 92 ? -9.711 -9.946 20.058 1.00 97.12 92 LYS A C 1
ATOM 780 O O . LYS A 1 92 ? -10.538 -10.582 20.709 1.00 97.12 92 LYS A O 1
ATOM 785 N N . TYR A 1 93 ? -9.990 -9.413 18.869 1.00 97.50 93 TYR A N 1
ATOM 786 C CA . TYR A 1 93 ? -11.358 -9.316 18.341 1.00 97.50 93 TYR A CA 1
ATOM 787 C C . TYR A 1 93 ? -11.576 -9.926 16.948 1.00 97.50 93 TYR A C 1
ATOM 789 O O . TYR A 1 93 ? -12.719 -9.948 16.495 1.00 97.50 93 TYR A O 1
ATOM 797 N N . LYS A 1 94 ? -10.541 -10.449 16.278 1.00 94.94 94 LYS A N 1
ATOM 798 C CA . LYS A 1 94 ? -10.644 -11.028 14.923 1.00 94.94 94 LYS A CA 1
ATOM 799 C C . LYS A 1 94 ? -11.672 -12.157 14.805 1.00 94.94 94 LYS A C 1
ATOM 801 O O . LYS A 1 94 ? -12.335 -12.263 13.784 1.00 94.94 94 LYS A O 1
ATOM 806 N N . ASP A 1 95 ? -11.850 -12.945 15.867 1.00 95.38 95 ASP A N 1
ATOM 807 C CA . ASP A 1 95 ? -12.788 -14.077 15.909 1.00 95.38 95 ASP A CA 1
ATOM 808 C C . ASP A 1 95 ? -14.190 -13.669 16.431 1.00 95.38 95 ASP A C 1
ATOM 810 O O . ASP A 1 95 ? -15.022 -14.511 16.791 1.00 95.38 95 ASP A O 1
ATOM 814 N N . SER A 1 96 ? -14.465 -12.362 16.524 1.00 95.94 96 SER A N 1
ATOM 815 C CA . SER A 1 96 ? -15.778 -11.843 16.914 1.00 95.94 96 SER A CA 1
ATOM 816 C C . SER A 1 96 ? -16.840 -12.183 15.868 1.00 95.94 96 SER A C 1
ATOM 818 O O . SER A 1 96 ? -16.623 -12.058 14.668 1.00 95.94 96 SER A O 1
ATOM 820 N N . HIS A 1 97 ? -18.034 -12.543 16.336 1.00 95.69 97 HIS A N 1
ATOM 821 C CA . HIS A 1 97 ? -19.200 -12.757 15.474 1.00 95.69 97 HIS A CA 1
ATOM 822 C C . HIS A 1 97 ? -20.018 -11.470 15.266 1.00 95.69 97 HIS A C 1
ATOM 824 O O . HIS A 1 97 ? -21.041 -11.502 14.586 1.00 95.69 97 HIS A O 1
ATOM 830 N N . ASP A 1 98 ? -19.603 -10.350 15.872 1.00 97.25 98 ASP A N 1
ATOM 831 C CA . ASP A 1 98 ? -20.244 -9.050 15.675 1.00 97.25 98 ASP A CA 1
ATOM 832 C C . ASP A 1 98 ? -19.784 -8.432 14.341 1.00 97.25 98 ASP A C 1
ATOM 834 O O . ASP A 1 98 ? -18.628 -7.998 14.239 1.00 97.25 98 ASP A O 1
ATOM 838 N N . PRO A 1 99 ? -20.669 -8.342 13.330 1.00 96.25 99 PRO A N 1
ATOM 839 C CA . PRO A 1 99 ? -20.301 -7.843 12.012 1.00 96.25 99 PRO A CA 1
ATOM 840 C C . PRO A 1 99 ? -19.846 -6.382 12.042 1.00 96.25 99 PRO A C 1
ATOM 842 O O . PRO A 1 99 ? -18.982 -6.011 11.257 1.00 96.25 99 PRO A O 1
ATOM 845 N N . ASN A 1 100 ? -20.366 -5.557 12.955 1.00 97.12 100 ASN A N 1
ATOM 846 C CA . ASN A 1 100 ? -19.969 -4.156 13.044 1.00 97.12 100 ASN A CA 1
ATOM 847 C C . ASN A 1 100 ? -18.554 -4.009 13.605 1.00 97.12 100 ASN A C 1
ATOM 849 O O . ASN A 1 100 ? -17.795 -3.165 13.137 1.00 97.12 100 ASN A O 1
ATOM 853 N N . LEU A 1 101 ? -18.171 -4.841 14.579 1.00 97.69 101 LEU A N 1
ATOM 854 C CA . LEU A 1 101 ? -16.801 -4.829 15.093 1.00 97.69 101 LEU A CA 1
ATOM 855 C C . LEU A 1 101 ? -15.816 -5.274 14.011 1.00 97.69 101 LEU A C 1
ATOM 857 O O . LEU A 1 101 ? -14.809 -4.605 13.799 1.00 97.69 101 LEU A O 1
ATOM 861 N N . ILE A 1 102 ? -16.128 -6.360 13.296 1.00 97.50 102 ILE A N 1
ATOM 862 C CA . ILE A 1 102 ? -15.297 -6.840 12.183 1.00 97.50 102 ILE A CA 1
ATOM 863 C C . ILE A 1 102 ? -15.170 -5.771 11.096 1.00 97.50 102 ILE A C 1
ATOM 865 O O . ILE A 1 102 ? -14.076 -5.546 10.588 1.00 97.50 102 ILE A O 1
ATOM 869 N N . LYS A 1 103 ? -16.260 -5.063 10.796 1.00 96.69 103 LYS A N 1
ATOM 870 C CA . LYS A 1 103 ? -16.290 -3.951 9.846 1.00 96.69 103 LYS A CA 1
ATOM 871 C C . LYS A 1 103 ? -15.328 -2.818 10.241 1.00 96.69 103 LYS A C 1
ATOM 873 O O . LYS A 1 103 ? -14.491 -2.427 9.435 1.00 96.69 103 LYS A O 1
ATOM 878 N N . ILE A 1 104 ? -15.356 -2.370 11.502 1.00 98.00 104 ILE A N 1
ATOM 879 C CA . ILE A 1 104 ? -14.414 -1.350 12.003 1.00 98.00 104 ILE A CA 1
ATOM 880 C C . ILE A 1 104 ? -12.961 -1.847 11.906 1.00 98.00 104 ILE A C 1
ATOM 882 O O . ILE A 1 104 ? -12.082 -1.094 11.492 1.00 98.00 104 ILE A O 1
ATOM 886 N N . LEU A 1 105 ? -12.694 -3.105 12.281 1.00 98.12 105 LEU A N 1
ATOM 887 C CA . LEU A 1 105 ? -11.342 -3.679 12.247 1.00 98.12 105 LEU A CA 1
ATOM 888 C C . LEU A 1 105 ? -10.797 -3.804 10.821 1.00 98.12 105 LEU A C 1
ATOM 890 O O . LEU A 1 105 ? -9.621 -3.520 10.605 1.00 98.12 105 LEU A O 1
ATOM 894 N N . LYS A 1 106 ? -11.639 -4.193 9.856 1.00 97.94 106 LYS A N 1
ATOM 895 C CA . LYS A 1 106 ? -11.274 -4.241 8.436 1.00 97.94 106 LYS A CA 1
ATOM 896 C C . LYS A 1 106 ? -10.902 -2.861 7.908 1.00 97.94 106 LYS A C 1
ATOM 898 O O . LYS A 1 106 ? -9.802 -2.726 7.379 1.00 97.94 106 LYS A O 1
ATOM 903 N N . GLN A 1 107 ? -11.735 -1.843 8.146 1.00 98.31 107 GLN A N 1
ATOM 904 C CA . GLN A 1 107 ? -11.394 -0.482 7.718 1.00 98.31 107 GLN A CA 1
ATOM 905 C C . GLN A 1 107 ? -10.122 0.025 8.397 1.00 98.31 107 GLN A C 1
ATOM 907 O O . GLN A 1 107 ? -9.261 0.614 7.754 1.00 98.31 107 GLN A O 1
ATOM 912 N N . MET A 1 108 ? -9.939 -0.263 9.687 1.00 98.25 108 MET A N 1
ATOM 913 C CA . MET A 1 108 ? -8.710 0.095 10.395 1.00 98.25 108 MET A CA 1
ATOM 914 C C . MET A 1 108 ? -7.469 -0.558 9.757 1.00 98.25 108 MET A C 1
ATOM 916 O O . MET A 1 108 ? -6.435 0.092 9.628 1.00 98.25 108 MET A O 1
ATOM 920 N N . ALA A 1 109 ? -7.556 -1.825 9.343 1.00 98.06 109 ALA A N 1
ATOM 921 C CA . ALA A 1 109 ? -6.460 -2.515 8.667 1.00 98.06 109 ALA A CA 1
ATOM 922 C C . ALA A 1 109 ? -6.218 -1.982 7.240 1.00 98.06 109 ALA A C 1
ATOM 924 O O . ALA A 1 109 ? -5.066 -1.874 6.825 1.00 98.06 109 ALA A O 1
ATOM 925 N N . GLN A 1 110 ? -7.266 -1.576 6.516 1.00 98.19 110 GLN A N 1
ATOM 926 C CA . GLN A 1 110 ? -7.140 -0.884 5.226 1.00 98.19 110 GLN A CA 1
ATOM 927 C C . GLN A 1 110 ? -6.404 0.458 5.379 1.00 98.19 110 GLN A C 1
ATOM 929 O O . GLN A 1 110 ? -5.463 0.714 4.630 1.00 98.19 110 GLN A O 1
ATOM 934 N N . GLU A 1 111 ? -6.731 1.263 6.400 1.00 98.50 111 GLU A N 1
ATOM 935 C CA . GLU A 1 111 ? -5.994 2.504 6.694 1.00 98.50 111 GLU A CA 1
ATOM 936 C C . GLU A 1 111 ? -4.515 2.243 7.009 1.00 98.50 111 GLU A C 1
ATOM 938 O O . GLU A 1 111 ? -3.648 3.015 6.600 1.00 98.50 111 GLU A O 1
ATOM 943 N N . LEU A 1 112 ? -4.204 1.147 7.712 1.00 98.50 112 LEU A N 1
ATOM 944 C CA . LEU A 1 112 ? -2.818 0.754 7.974 1.00 98.50 112 LEU A CA 1
ATOM 945 C C . LEU A 1 112 ? -2.079 0.393 6.678 1.00 98.50 112 LEU A C 1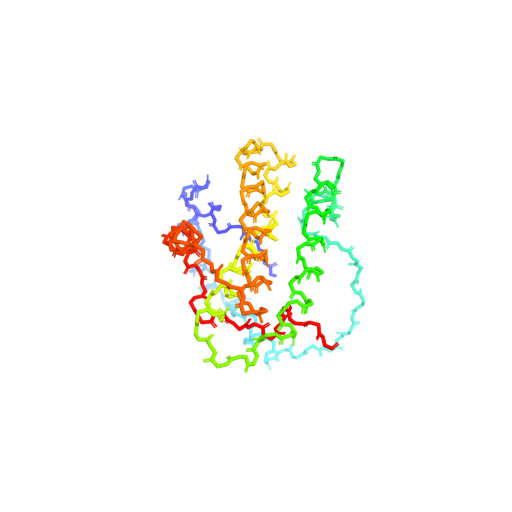
ATOM 947 O O . LEU A 1 112 ? -0.970 0.878 6.463 1.00 98.50 112 LEU A O 1
ATOM 951 N N . LEU A 1 113 ? -2.697 -0.400 5.798 1.00 98.31 113 LEU A N 1
ATOM 952 C CA . LEU A 1 113 ? -2.115 -0.750 4.499 1.00 98.31 113 LEU A CA 1
ATOM 953 C C . LEU A 1 113 ? -1.869 0.490 3.632 1.00 98.31 113 LEU A C 1
ATOM 955 O O . LEU A 1 113 ? -0.809 0.620 3.019 1.00 98.31 113 LEU A O 1
ATOM 959 N N . LEU A 1 114 ? -2.825 1.422 3.610 1.00 98.38 114 LEU A N 1
ATOM 960 C CA . LEU A 1 114 ? -2.688 2.693 2.905 1.00 98.38 114 LEU A CA 1
ATOM 961 C C . LEU A 1 114 ? -1.548 3.528 3.488 1.00 98.38 114 LEU A C 1
ATOM 963 O O . LEU A 1 114 ? -0.723 4.035 2.730 1.00 98.38 114 LEU A O 1
ATOM 967 N N . LEU A 1 115 ? -1.440 3.624 4.816 1.00 98.50 115 LEU A N 1
ATOM 968 C CA . LEU A 1 115 ? -0.342 4.314 5.500 1.00 98.50 115 LEU A CA 1
ATOM 969 C C . LEU A 1 115 ? 1.033 3.682 5.203 1.00 98.50 115 LEU A C 1
ATOM 971 O O . LEU A 1 115 ? 2.028 4.400 5.120 1.00 98.50 115 LEU A O 1
ATOM 975 N N . GLN A 1 116 ? 1.090 2.362 5.018 1.00 98.50 116 GLN A N 1
ATOM 976 C CA . GLN A 1 116 ? 2.311 1.597 4.740 1.00 98.50 116 GLN A CA 1
ATOM 977 C C . GLN A 1 116 ? 2.792 1.676 3.283 1.00 98.50 116 GLN A C 1
ATOM 979 O O . GLN A 1 116 ? 3.839 1.101 2.970 1.00 98.50 116 GLN A O 1
ATOM 984 N N . SER A 1 117 ? 2.084 2.373 2.384 1.00 98.31 117 SER A N 1
ATOM 985 C CA . SER A 1 117 ? 2.560 2.501 1.004 1.00 98.31 117 SER A CA 1
ATOM 986 C C . SER A 1 117 ? 3.951 3.145 0.951 1.00 98.31 117 SER A C 1
ATOM 988 O O . SER A 1 117 ? 4.187 4.247 1.459 1.00 98.31 117 SER A O 1
ATOM 990 N N . SER A 1 118 ? 4.882 2.469 0.269 1.00 98.00 118 SER A N 1
ATOM 991 C CA . SER A 1 118 ? 6.237 2.976 0.046 1.00 98.00 118 SER A CA 1
ATOM 992 C C . SER A 1 118 ? 6.277 4.203 -0.868 1.00 98.00 118 SER A C 1
ATOM 994 O O . SER A 1 118 ? 7.306 4.880 -0.925 1.00 98.00 118 SER A O 1
ATOM 996 N N . ASP A 1 119 ? 5.177 4.503 -1.565 1.00 98.12 119 ASP A N 1
ATOM 997 C CA . ASP A 1 119 ? 5.052 5.689 -2.412 1.00 98.12 119 ASP A CA 1
ATOM 998 C C . ASP A 1 119 ? 5.162 6.975 -1.594 1.00 98.12 119 ASP A C 1
ATOM 1000 O O . ASP A 1 119 ? 5.746 7.948 -2.064 1.00 98.12 119 ASP A O 1
ATOM 1004 N N . TRP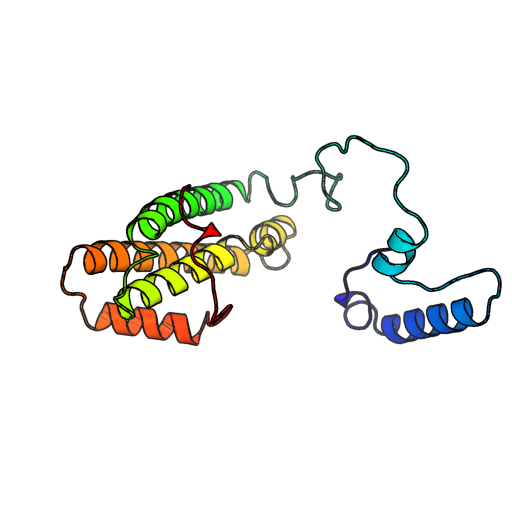 A 1 120 ? 4.669 7.001 -0.350 1.00 98.31 120 TRP A N 1
ATOM 1005 C CA . TRP A 1 120 ? 4.698 8.223 0.456 1.00 98.31 120 TRP A CA 1
ATOM 1006 C C . TRP A 1 120 ? 6.115 8.723 0.739 1.00 98.31 120 TRP A C 1
ATOM 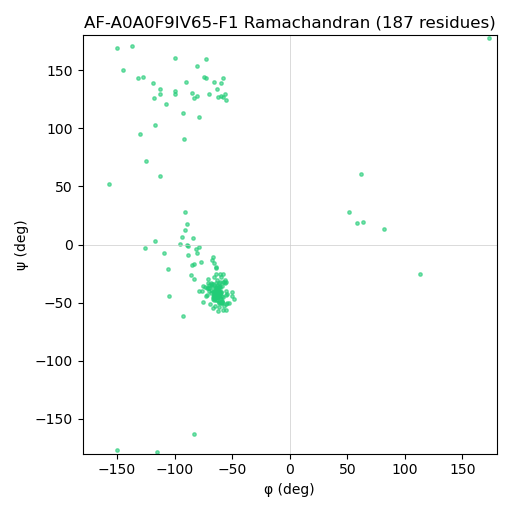1008 O O . TRP A 1 120 ? 6.436 9.851 0.349 1.00 98.31 120 TRP A O 1
ATOM 1018 N N . PRO A 1 121 ? 7.009 7.926 1.356 1.00 97.88 121 PRO A N 1
ATOM 1019 C CA . PRO A 1 121 ? 8.383 8.362 1.549 1.00 97.88 121 PRO A CA 1
ATOM 1020 C C . PRO A 1 121 ? 9.136 8.532 0.217 1.00 97.88 121 PRO A C 1
ATOM 1022 O O . PRO A 1 121 ? 10.000 9.402 0.129 1.00 97.88 121 PRO A O 1
ATOM 1025 N N . PHE A 1 122 ? 8.783 7.794 -0.844 1.00 97.81 122 PHE A N 1
ATOM 1026 C CA . PHE A 1 122 ? 9.361 7.997 -2.178 1.00 97.81 122 PHE A CA 1
ATOM 1027 C C . PHE A 1 122 ? 9.019 9.380 -2.762 1.00 97.81 122 PHE A C 1
ATOM 1029 O O . PHE A 1 122 ? 9.909 10.097 -3.227 1.00 97.81 122 PHE A O 1
ATOM 1036 N N . LEU A 1 123 ? 7.750 9.797 -2.708 1.00 97.94 123 LEU A N 1
ATOM 1037 C CA . LEU A 1 123 ? 7.279 11.099 -3.195 1.00 97.94 123 LEU A CA 1
ATOM 1038 C C . LEU A 1 123 ? 7.845 12.265 -2.375 1.00 97.94 123 LEU A C 1
ATOM 1040 O O . LEU A 1 123 ? 8.128 13.322 -2.944 1.00 97.94 123 LEU A O 1
ATOM 1044 N N . ILE A 1 124 ? 8.046 12.067 -1.067 1.00 97.81 124 ILE A N 1
ATOM 1045 C CA . ILE A 1 124 ? 8.727 13.033 -0.193 1.00 97.81 124 ILE A CA 1
ATOM 1046 C C . ILE A 1 124 ? 10.192 13.182 -0.612 1.00 97.81 124 ILE A C 1
ATOM 1048 O O . ILE A 1 124 ? 10.651 14.298 -0.857 1.00 97.81 124 ILE A O 1
ATOM 1052 N N . THR A 1 125 ? 10.927 12.072 -0.726 1.00 97.19 125 THR A N 1
ATOM 1053 C CA . THR A 1 125 ? 12.368 12.101 -1.009 1.00 97.19 125 THR A CA 1
ATOM 1054 C C . THR A 1 125 ? 12.690 12.596 -2.416 1.00 97.19 125 THR A C 1
ATOM 1056 O O . THR A 1 125 ? 13.646 13.348 -2.598 1.00 97.19 125 THR A O 1
ATOM 1059 N N . THR A 1 126 ? 11.892 12.215 -3.415 1.00 95.19 126 THR A N 1
ATOM 1060 C CA . THR A 1 126 ? 12.076 12.661 -4.808 1.00 95.19 126 THR A CA 1
ATOM 1061 C C . THR A 1 126 ? 11.522 14.056 -5.081 1.00 95.19 126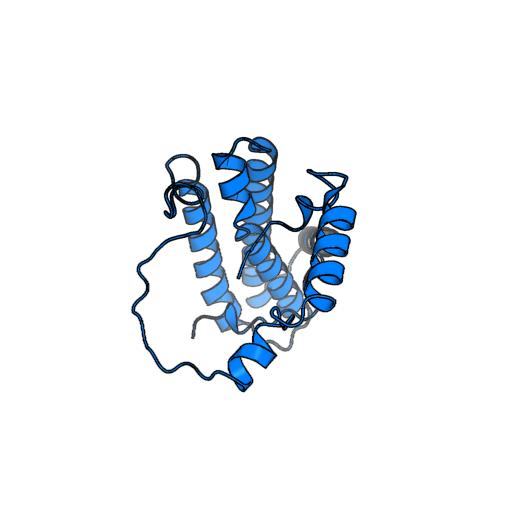 THR A C 1
ATOM 1063 O O . THR A 1 126 ? 11.741 14.583 -6.168 1.00 95.19 126 THR A O 1
ATOM 1066 N N . TRP A 1 127 ? 10.811 14.658 -4.119 1.00 94.06 127 TRP A N 1
ATOM 1067 C CA . TRP A 1 127 ? 10.122 15.944 -4.270 1.00 94.06 127 TRP A CA 1
ATOM 1068 C C . TRP A 1 127 ? 9.076 15.986 -5.397 1.00 94.06 127 TRP A C 1
ATOM 1070 O O . TRP A 1 127 ? 8.652 17.064 -5.809 1.00 94.06 127 TRP A O 1
ATOM 1080 N N . SER A 1 128 ? 8.609 14.829 -5.868 1.00 93.31 128 SER A N 1
ATOM 1081 C CA . SER A 1 128 ? 7.649 14.751 -6.976 1.00 93.31 128 SER A CA 1
ATOM 1082 C C . SER A 1 128 ? 6.249 15.231 -6.572 1.00 93.31 128 SER A C 1
ATOM 1084 O O . SER A 1 128 ? 5.568 15.885 -7.357 1.00 93.31 128 SER A O 1
ATOM 1086 N N . ALA A 1 129 ? 5.819 14.925 -5.342 1.00 95.75 129 ALA A N 1
ATOM 1087 C CA . ALA A 1 129 ? 4.521 15.339 -4.796 1.00 95.75 129 ALA A CA 1
ATOM 1088 C C . ALA A 1 129 ? 4.538 15.351 -3.255 1.00 95.75 129 ALA A C 1
ATOM 1090 O O . ALA A 1 129 ? 3.705 14.724 -2.600 1.00 95.75 129 ALA A O 1
ATOM 1091 N N . ARG A 1 130 ? 5.529 16.034 -2.671 1.00 95.69 130 ARG A N 1
ATOM 1092 C CA . ARG A 1 130 ? 5.805 15.998 -1.228 1.00 95.69 130 ARG A CA 1
ATOM 1093 C C . ARG A 1 130 ? 4.595 16.377 -0.369 1.00 95.69 130 ARG A C 1
ATOM 1095 O O . ARG A 1 130 ? 4.165 15.562 0.436 1.00 95.69 130 ARG A O 1
ATOM 1102 N N . ASP A 1 131 ? 4.011 17.554 -0.588 1.00 97.19 131 ASP A N 1
ATOM 1103 C CA . ASP A 1 131 ? 2.873 18.041 0.210 1.00 97.19 131 ASP A CA 1
ATOM 1104 C C . ASP A 1 131 ? 1.675 17.081 0.148 1.00 97.19 131 ASP A C 1
ATOM 1106 O O . ASP A 1 131 ? 0.963 16.878 1.129 1.00 97.19 131 ASP A O 1
ATOM 1110 N N . TYR A 1 132 ? 1.454 16.454 -1.010 1.00 97.94 132 TYR A N 1
ATOM 1111 C CA . TYR A 1 132 ? 0.405 15.454 -1.175 1.00 97.94 132 TYR A CA 1
ATOM 1112 C C . TYR A 1 132 ? 0.685 14.206 -0.331 1.00 97.94 132 TYR A C 1
ATOM 1114 O O . TYR A 1 132 ? -0.192 13.760 0.405 1.00 97.94 132 TYR A O 1
ATOM 1122 N N . ALA A 1 133 ? 1.907 13.675 -0.389 1.00 98.12 133 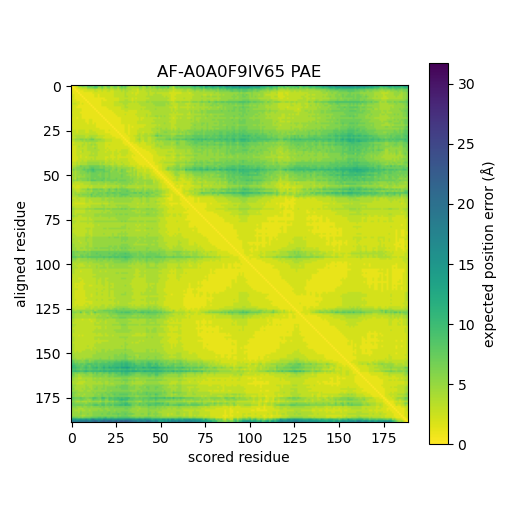ALA A N 1
ATOM 1123 C CA . ALA A 1 133 ? 2.302 12.516 0.402 1.00 98.12 133 ALA A CA 1
ATOM 1124 C C . ALA A 1 133 ? 2.232 12.792 1.913 1.00 98.12 133 ALA A C 1
ATOM 1126 O O . ALA A 1 133 ? 1.691 11.975 2.655 1.00 98.12 133 ALA A O 1
ATOM 1127 N N . GLU A 1 134 ? 2.708 13.955 2.369 1.00 98.19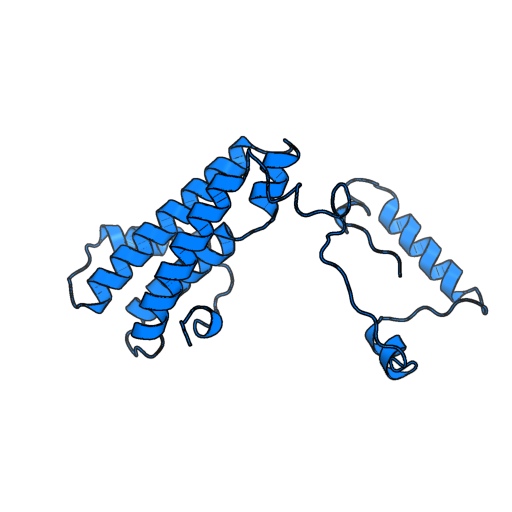 134 GLU A N 1
ATOM 1128 C CA . GLU A 1 134 ? 2.638 14.348 3.783 1.00 98.19 134 GLU A CA 1
ATOM 1129 C C . GLU A 1 134 ? 1.178 14.432 4.271 1.00 98.19 134 GLU A C 1
ATOM 1131 O O . GLU A 1 134 ? 0.856 13.901 5.337 1.00 98.19 134 GLU A O 1
ATOM 1136 N N . ASN A 1 135 ? 0.273 14.997 3.460 1.00 98.38 135 ASN A N 1
ATOM 1137 C CA . ASN A 1 135 ? -1.162 15.031 3.763 1.00 98.38 135 ASN A CA 1
ATOM 1138 C C . ASN A 1 135 ? -1.794 13.630 3.800 1.00 98.38 135 ASN A C 1
ATOM 1140 O O . ASN A 1 135 ? -2.613 13.357 4.676 1.00 98.38 135 ASN A O 1
ATOM 1144 N N . ARG A 1 136 ? -1.420 12.729 2.880 1.00 98.38 136 ARG A N 1
ATOM 1145 C CA . ARG A 1 136 ? -1.927 11.344 2.853 1.00 98.38 136 ARG A CA 1
ATOM 1146 C C . ARG A 1 136 ? -1.481 10.548 4.075 1.00 98.38 136 ARG A C 1
ATOM 1148 O O . ARG A 1 136 ? -2.299 9.850 4.666 1.00 98.38 136 ARG A O 1
ATOM 1155 N N . ILE A 1 137 ? -0.225 10.700 4.493 1.00 98.69 137 ILE A N 1
ATOM 1156 C CA . ILE A 1 137 ? 0.287 10.086 5.726 1.00 98.69 137 ILE A CA 1
ATOM 1157 C C . ILE A 1 137 ? -0.508 10.575 6.938 1.00 98.69 137 ILE A C 1
ATOM 1159 O O . ILE A 1 137 ? -0.960 9.756 7.736 1.00 98.69 137 ILE A O 1
ATOM 1163 N N . ALA A 1 138 ? -0.697 11.893 7.073 1.00 98.56 138 ALA A N 1
ATOM 1164 C CA . ALA A 1 138 ? -1.451 12.464 8.187 1.00 98.56 138 ALA A CA 1
ATOM 1165 C C . ALA A 1 138 ? -2.900 11.954 8.209 1.00 98.56 138 ALA A C 1
ATOM 1167 O O . ALA A 1 138 ? -3.367 11.498 9.250 1.00 98.56 138 ALA A O 1
ATOM 1168 N N . LEU A 1 139 ? -3.568 11.946 7.050 1.00 98.44 139 LEU A N 1
ATOM 1169 C CA . LEU A 1 139 ? -4.938 11.461 6.898 1.00 98.44 139 LEU A CA 1
ATOM 1170 C C . LEU A 1 139 ? -5.089 10.001 7.348 1.00 98.44 139 LEU A C 1
ATOM 1172 O O . LEU A 1 139 ? -5.888 9.723 8.238 1.00 98.44 139 LEU A O 1
ATOM 1176 N N . HIS A 1 140 ? -4.307 9.076 6.780 1.00 98.69 140 HIS A N 1
ATOM 1177 C CA . HIS A 1 140 ? -4.432 7.652 7.112 1.00 98.69 140 HIS A CA 1
ATOM 1178 C C . HIS A 1 140 ? -4.013 7.359 8.556 1.00 98.69 140 HIS A C 1
ATOM 1180 O O . HIS A 1 140 ? -4.623 6.528 9.226 1.00 98.69 140 HIS A O 1
ATOM 1186 N N . PHE A 1 141 ? -3.026 8.085 9.091 1.00 98.81 141 PHE A N 1
ATOM 1187 C CA . PHE A 1 141 ? -2.656 7.977 10.501 1.00 98.81 141 PHE A CA 1
ATOM 1188 C C . PHE A 1 141 ? -3.785 8.440 11.437 1.00 98.81 141 PHE A C 1
ATOM 1190 O O . PHE A 1 141 ? -4.088 7.766 12.427 1.00 98.81 141 PHE A O 1
ATOM 1197 N N . GLU A 1 142 ? -4.430 9.572 11.150 1.00 98.62 142 GLU A N 1
ATOM 1198 C CA . GLU A 1 142 ? -5.558 10.077 11.941 1.00 98.62 142 GLU A CA 1
ATOM 1199 C C . GLU A 1 142 ? -6.777 9.153 11.846 1.00 98.62 142 GLU A C 1
ATOM 1201 O O . GLU A 1 142 ? -7.366 8.801 12.876 1.00 98.62 142 GLU A O 1
ATOM 1206 N N . ASN A 1 143 ? -7.105 8.698 10.635 1.00 98.62 143 ASN A N 1
ATOM 1207 C CA . ASN A 1 143 ? -8.190 7.756 10.384 1.00 98.62 143 ASN A CA 1
ATOM 1208 C C . ASN A 1 143 ? -7.978 6.442 11.137 1.00 98.62 143 ASN A C 1
ATOM 1210 O O . ASN A 1 143 ? -8.856 6.026 11.898 1.00 98.62 143 ASN A O 1
ATOM 1214 N N . PHE A 1 144 ? -6.789 5.840 11.008 1.00 98.75 144 PHE A N 1
ATOM 1215 C CA . PHE A 1 144 ? -6.415 4.629 11.735 1.00 98.75 144 PHE A CA 1
ATOM 1216 C C . PHE A 1 144 ? -6.629 4.799 13.240 1.00 98.75 144 PHE A C 1
ATOM 1218 O O . PHE A 1 144 ? -7.278 3.974 13.883 1.00 98.75 144 PHE A O 1
ATOM 1225 N N . ASN A 1 145 ? -6.108 5.881 13.827 1.00 98.75 145 ASN A N 1
ATOM 1226 C CA . ASN A 1 145 ? -6.205 6.098 15.269 1.00 98.75 145 ASN A CA 1
ATOM 1227 C C . ASN A 1 145 ? -7.653 6.296 15.727 1.00 98.75 145 ASN A C 1
ATOM 1229 O O . ASN A 1 145 ? -8.034 5.810 16.796 1.00 98.75 145 ASN A O 1
ATOM 1233 N N . ARG A 1 146 ? -8.474 6.982 14.927 1.00 98.50 146 ARG A N 1
ATOM 1234 C CA . ARG A 1 146 ? -9.898 7.157 15.217 1.00 98.50 146 ARG A CA 1
ATOM 1235 C C . ARG A 1 146 ? -10.647 5.824 15.160 1.00 98.50 146 ARG A C 1
ATOM 1237 O O . ARG A 1 146 ? -11.380 5.521 16.099 1.00 98.50 146 ARG A O 1
ATOM 1244 N N . LEU A 1 147 ? -10.396 4.997 14.145 1.00 98.62 147 LEU A N 1
ATOM 1245 C CA . LEU A 1 147 ? -10.981 3.656 14.019 1.00 98.62 147 LEU A CA 1
ATOM 1246 C C . LEU A 1 147 ? -10.516 2.714 15.135 1.00 98.62 147 LEU A C 1
ATOM 1248 O O . LEU A 1 147 ? -11.334 2.017 15.729 1.00 98.62 147 LEU A O 1
ATOM 1252 N N . HIS A 1 148 ? -9.235 2.748 15.503 1.00 98.69 148 HIS A N 1
ATOM 1253 C CA . HIS A 1 148 ? -8.704 1.990 16.637 1.00 98.69 148 HIS A CA 1
ATOM 1254 C C . HIS A 1 148 ? -9.411 2.356 17.952 1.00 98.69 148 HIS A C 1
ATOM 1256 O O . HIS A 1 148 ? -9.775 1.481 18.746 1.00 98.69 148 HIS A O 1
ATOM 1262 N N . ASN A 1 149 ? -9.632 3.652 18.196 1.00 98.38 149 ASN A N 1
ATOM 1263 C CA . ASN A 1 149 ? -10.358 4.124 19.375 1.00 98.38 149 ASN A CA 1
ATOM 1264 C C . ASN A 1 149 ? -11.830 3.689 19.343 1.00 98.38 149 ASN A C 1
ATOM 1266 O O . ASN A 1 149 ? -12.340 3.203 20.356 1.00 98.38 149 ASN A O 1
ATOM 1270 N N . MET A 1 150 ? -12.486 3.801 18.184 1.00 98.31 150 MET A N 1
ATOM 1271 C CA . MET A 1 150 ? -13.857 3.334 17.966 1.00 98.31 150 MET A CA 1
ATOM 1272 C C . MET A 1 150 ? -13.975 1.825 18.231 1.00 98.31 150 MET A C 1
ATOM 1274 O O . MET A 1 150 ? -14.814 1.416 19.030 1.00 98.31 150 MET A O 1
ATOM 1278 N N . ALA A 1 151 ? -13.088 1.001 17.663 1.00 98.25 151 ALA A N 1
ATOM 1279 C CA . ALA A 1 151 ? -13.045 -0.447 17.880 1.00 98.25 151 ALA A CA 1
ATOM 1280 C C . ALA A 1 151 ? -12.785 -0.807 19.350 1.00 98.25 151 ALA A C 1
ATOM 1282 O O . ALA A 1 151 ? -13.422 -1.707 19.897 1.00 98.25 151 ALA A O 1
ATOM 1283 N N . SER A 1 152 ? -11.885 -0.083 20.021 1.00 97.88 152 SER A N 1
ATOM 1284 C CA . SER A 1 152 ? -11.576 -0.303 21.439 1.00 97.88 152 SER A CA 1
ATOM 1285 C C . SER A 1 152 ? -12.795 -0.050 22.329 1.00 97.88 152 SER A C 1
ATOM 1287 O O . SER A 1 152 ? -13.101 -0.850 23.219 1.00 97.88 152 SER A O 1
ATOM 1289 N N . ARG A 1 153 ? -13.516 1.047 22.078 1.00 98.00 153 ARG A N 1
ATOM 1290 C CA . ARG A 1 153 ? -14.738 1.412 22.805 1.00 98.00 153 ARG A CA 1
ATOM 1291 C C . ARG A 1 153 ? -15.885 0.455 22.483 1.00 98.00 153 ARG A C 1
ATOM 1293 O O . ARG A 1 153 ? -16.461 -0.127 23.400 1.00 98.00 153 ARG A O 1
ATOM 1300 N N . TYR A 1 154 ? -16.157 0.222 21.201 1.00 97.88 154 TYR A N 1
ATOM 1301 C CA . TYR A 1 154 ? -17.223 -0.669 20.743 1.00 97.88 154 TYR A CA 1
ATOM 1302 C C . TYR A 1 154 ? -17.017 -2.103 21.250 1.00 97.88 154 TYR A C 1
ATOM 1304 O O . TYR A 1 154 ? -17.914 -2.687 21.853 1.00 97.88 154 TYR A O 1
ATOM 1312 N N . GLY A 1 155 ? -15.799 -2.642 21.132 1.00 96.12 155 GLY A N 1
ATOM 1313 C CA . GLY A 1 155 ? -15.459 -3.990 21.598 1.00 96.12 155 GLY A CA 1
ATOM 1314 C C . GLY A 1 155 ? -15.520 -4.177 23.121 1.00 96.12 155 GLY A C 1
ATOM 1315 O O . GLY A 1 155 ? -15.574 -5.309 23.595 1.00 96.12 155 GLY A O 1
ATOM 1316 N N . THR A 1 156 ? -15.541 -3.093 23.908 1.00 96.25 156 THR A N 1
ATOM 1317 C CA . THR A 1 156 ? -15.797 -3.148 25.365 1.00 96.25 156 THR A CA 1
ATOM 1318 C C . THR A 1 156 ? -17.270 -2.937 25.728 1.00 96.25 156 THR A C 1
ATOM 1320 O O . THR A 1 156 ? -17.608 -2.871 26.909 1.00 96.25 156 THR A O 1
ATOM 1323 N N . GLY A 1 157 ? -18.155 -2.865 24.729 1.00 94.62 157 GLY A N 1
ATOM 1324 C CA . GLY A 1 157 ? -19.595 -2.693 24.902 1.00 94.62 157 GLY A CA 1
ATOM 1325 C C . GLY A 1 157 ? -20.030 -1.244 25.125 1.00 94.62 157 GLY A C 1
ATOM 1326 O O . GLY A 1 157 ? -21.163 -1.011 25.546 1.00 94.62 157 GLY A O 1
ATOM 1327 N N . GLN A 1 158 ? -19.159 -0.260 24.878 1.00 96.44 158 GLN A N 1
ATOM 1328 C CA . GLN A 1 158 ? -19.569 1.142 24.933 1.00 96.44 158 GLN A CA 1
ATOM 1329 C C . GLN A 1 158 ? -20.447 1.500 23.735 1.00 96.44 158 GLN A C 1
ATOM 1331 O O . GLN A 1 158 ? -20.201 1.068 22.609 1.00 96.44 158 GLN A O 1
ATOM 1336 N N . ILE A 1 159 ? -21.439 2.355 23.979 1.00 93.62 159 ILE A N 1
ATOM 1337 C CA . ILE A 1 159 ? -22.267 2.919 22.915 1.00 93.62 159 ILE A CA 1
ATOM 1338 C C . ILE A 1 159 ? -21.415 3.902 22.104 1.00 93.62 159 ILE A C 1
ATOM 1340 O O . ILE A 1 159 ? -20.747 4.782 22.658 1.00 93.62 159 ILE A O 1
ATOM 1344 N N . ILE A 1 160 ? -21.452 3.721 20.790 1.00 96.25 160 ILE A N 1
ATOM 1345 C CA . ILE A 1 160 ? -20.796 4.571 19.802 1.00 96.25 160 ILE A CA 1
ATOM 1346 C C . ILE A 1 160 ? -21.840 5.517 19.217 1.00 96.25 160 ILE A C 1
ATOM 1348 O O . ILE A 1 160 ? -22.944 5.081 18.881 1.00 96.25 160 ILE A O 1
ATOM 1352 N N . ASP A 1 161 ? -21.512 6.805 19.147 1.00 94.69 161 ASP A N 1
ATOM 1353 C CA . ASP A 1 161 ? -22.423 7.816 18.624 1.00 94.69 161 ASP A CA 1
ATOM 1354 C C . ASP A 1 161 ? -22.576 7.722 17.100 1.00 94.69 161 ASP A C 1
ATOM 1356 O O . ASP A 1 161 ? -21.744 7.160 16.388 1.00 94.69 161 ASP A O 1
ATOM 1360 N N . GLU A 1 162 ? -23.667 8.288 16.589 1.00 95.81 162 GLU A N 1
ATOM 1361 C CA . GLU A 1 162 ? -23.997 8.274 15.161 1.00 95.81 162 GLU A CA 1
ATOM 1362 C C . GLU A 1 162 ? -22.922 8.952 14.293 1.00 95.81 162 GLU A C 1
ATOM 1364 O O . GLU A 1 162 ? -22.716 8.558 13.146 1.00 95.81 162 GLU A O 1
ATOM 1369 N N . GLY A 1 163 ? -22.185 9.924 14.840 1.00 96.81 163 GLY A N 1
ATOM 1370 C CA . GLY A 1 163 ? -21.116 10.620 14.131 1.00 96.81 163 GLY A CA 1
ATOM 1371 C C . GLY A 1 163 ? -19.906 9.730 13.840 1.00 96.81 163 GLY A C 1
ATOM 1372 O O . GLY A 1 163 ? -19.289 9.868 12.783 1.00 96.81 163 GLY A O 1
ATOM 1373 N N . GLU A 1 164 ? -19.571 8.793 14.728 1.00 96.50 164 GLU A N 1
ATOM 1374 C CA . GLU A 1 164 ? -18.521 7.795 14.480 1.00 96.50 164 GLU A CA 1
ATOM 1375 C C . GLU A 1 164 ? -18.941 6.761 13.426 1.00 96.50 164 GLU A C 1
ATOM 1377 O O . GLU A 1 164 ? -18.133 6.400 12.571 1.00 96.50 164 GLU A O 1
ATOM 1382 N N . TRP A 1 165 ? -20.213 6.351 13.406 1.00 97.75 165 TRP A N 1
ATOM 1383 C CA . TRP A 1 165 ? -20.737 5.487 12.338 1.00 97.75 165 TRP A CA 1
ATOM 1384 C C . TRP A 1 165 ? -20.768 6.189 10.982 1.00 97.75 165 TRP A C 1
ATOM 1386 O O . TRP A 1 165 ? -20.411 5.589 9.969 1.00 97.75 165 TRP A O 1
ATOM 1396 N N . HIS A 1 166 ? -21.156 7.467 10.956 1.00 97.75 166 HIS A N 1
ATOM 1397 C CA . HIS A 1 166 ? -21.116 8.272 9.738 1.00 97.75 166 HIS A CA 1
ATOM 1398 C C . HIS A 1 166 ? -19.683 8.443 9.221 1.00 97.75 166 HIS A C 1
ATOM 1400 O O . HIS A 1 166 ? -19.437 8.355 8.019 1.00 97.75 166 HIS A O 1
ATOM 1406 N N . PHE A 1 167 ? -18.727 8.637 10.132 1.00 98.00 167 PHE A N 1
ATOM 1407 C CA . PHE A 1 167 ? -17.309 8.689 9.801 1.00 98.00 167 PHE A CA 1
ATOM 1408 C C . PHE A 1 167 ? -16.811 7.378 9.186 1.00 98.00 167 PHE A C 1
ATOM 1410 O O . PHE A 1 167 ? -16.226 7.426 8.108 1.00 98.00 167 PHE A O 1
ATOM 1417 N N . LEU A 1 168 ? -17.098 6.227 9.811 1.00 97.94 168 LEU A N 1
ATOM 1418 C CA . LEU A 1 168 ? -16.745 4.918 9.253 1.00 97.94 168 LEU A CA 1
ATOM 1419 C C . LEU A 1 168 ? -17.301 4.761 7.833 1.00 97.94 168 LEU A C 1
ATOM 1421 O O . LEU A 1 168 ? -16.543 4.476 6.916 1.00 97.94 168 LEU A O 1
ATOM 1425 N N . GLY A 1 169 ? -18.595 5.031 7.634 1.00 97.38 169 GLY A N 1
ATOM 1426 C CA . GLY A 1 169 ? -19.215 4.922 6.311 1.00 97.38 169 GLY A CA 1
ATOM 1427 C C . GLY A 1 169 ? -18.664 5.911 5.276 1.00 97.38 169 GLY A C 1
ATOM 1428 O O . GLY A 1 169 ? -18.726 5.636 4.083 1.00 97.38 169 GLY A O 1
ATOM 1429 N N . THR A 1 170 ? -18.114 7.050 5.710 1.00 97.31 170 THR A N 1
ATOM 1430 C CA . THR A 1 170 ? -17.444 8.002 4.809 1.00 97.31 170 THR A CA 1
ATOM 1431 C C . THR A 1 170 ? -16.104 7.453 4.340 1.00 97.31 170 THR A C 1
ATOM 1433 O O . THR A 1 170 ? -15.809 7.539 3.153 1.00 97.31 170 THR A O 1
ATOM 1436 N N . ILE A 1 171 ? -15.312 6.877 5.248 1.00 96.62 171 ILE A N 1
ATOM 1437 C CA . ILE A 1 171 ? -14.024 6.276 4.887 1.00 96.62 171 ILE A CA 1
ATOM 1438 C C . ILE A 1 171 ? -14.246 5.055 4.002 1.00 96.62 171 ILE A C 1
ATOM 1440 O O . ILE A 1 171 ? -13.622 4.961 2.959 1.00 96.62 171 ILE A O 1
ATOM 1444 N N . GLU A 1 172 ? -15.193 4.184 4.338 1.00 96.56 172 GLU A N 1
ATOM 1445 C CA . GLU A 1 172 ? -15.510 3.002 3.524 1.00 96.56 172 GLU A CA 1
ATOM 1446 C C . GLU A 1 172 ? -15.924 3.328 2.090 1.00 96.56 172 GLU A C 1
ATOM 1448 O O . GLU A 1 172 ? -15.795 2.488 1.211 1.00 96.56 172 GLU A O 1
ATOM 1453 N N . ALA A 1 173 ? -16.455 4.527 1.844 1.00 95.88 173 ALA A N 1
ATOM 1454 C CA . ALA A 1 173 ? -16.814 4.969 0.501 1.00 95.88 173 ALA A CA 1
ATOM 1455 C C . ALA A 1 173 ? -15.623 5.542 -0.289 1.00 95.88 173 ALA A C 1
ATOM 1457 O O . ALA A 1 173 ? -15.731 5.721 -1.501 1.00 95.88 173 ALA A O 1
ATOM 1458 N N . VAL A 1 174 ? -14.531 5.899 0.392 1.00 95.19 174 VAL A N 1
ATOM 1459 C CA . VAL A 1 174 ? -13.340 6.536 -0.191 1.00 95.19 174 VAL A CA 1
ATOM 1460 C C . VAL A 1 174 ? -12.181 5.545 -0.302 1.00 95.19 174 VAL A C 1
ATOM 1462 O O . VAL A 1 174 ? -11.525 5.494 -1.339 1.00 95.19 174 VAL A O 1
ATOM 1465 N N . ASP A 1 175 ? -11.954 4.765 0.750 1.00 94.75 175 ASP A N 1
ATOM 1466 C CA . ASP A 1 175 ? -10.849 3.828 0.933 1.00 94.75 175 ASP A CA 1
ATOM 1467 C C . ASP A 1 175 ? -11.389 2.380 0.939 1.00 94.75 175 ASP A C 1
ATOM 1469 O O . ASP A 1 175 ? -11.237 1.635 1.907 1.00 94.75 175 ASP A O 1
ATOM 1473 N N . ASP A 1 176 ? -12.045 1.986 -0.160 1.00 92.69 176 ASP A N 1
ATOM 1474 C CA . ASP A 1 176 ? -12.828 0.744 -0.321 1.00 92.69 176 ASP A CA 1
ATOM 1475 C C . ASP A 1 176 ? -12.019 -0.477 -0.816 1.00 92.69 176 ASP A C 1
ATOM 1477 O O . ASP A 1 176 ? -12.567 -1.477 -1.291 1.00 92.69 176 ASP A O 1
ATOM 1481 N N . ILE A 1 177 ? -10.690 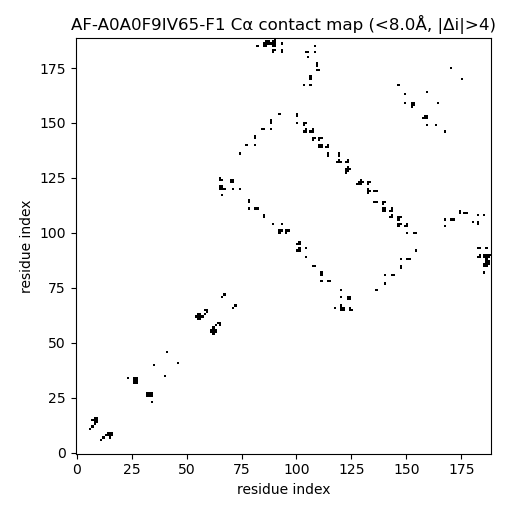-0.421 -0.706 1.00 92.69 177 ILE A N 1
ATOM 1482 C CA . ILE A 1 177 ? -9.786 -1.447 -1.244 1.00 92.69 177 ILE A CA 1
ATOM 1483 C C . ILE A 1 177 ? -9.794 -2.733 -0.407 1.00 92.69 177 ILE A C 1
ATOM 1485 O O . ILE A 1 177 ? -9.805 -2.687 0.812 1.00 92.69 177 ILE A O 1
ATOM 1489 N N . PHE A 1 178 ? -9.671 -3.903 -1.040 1.00 94.38 178 PHE A N 1
ATOM 1490 C CA . PHE A 1 178 ? -9.603 -5.209 -0.352 1.00 94.38 178 PHE A CA 1
ATOM 1491 C C . PHE A 1 178 ? -10.864 -5.567 0.466 1.00 94.38 178 PHE A C 1
ATOM 1493 O O . PHE A 1 178 ? -10.792 -5.803 1.667 1.00 94.38 178 PHE A O 1
ATOM 1500 N N . GLU A 1 179 ? -12.025 -5.673 -0.183 1.00 88.06 179 GLU A N 1
ATOM 1501 C CA . GLU A 1 179 ? -13.299 -6.069 0.459 1.00 88.06 179 GLU A CA 1
ATOM 1502 C C . GLU A 1 179 ? -13.182 -7.364 1.306 1.00 88.06 179 GLU A C 1
ATOM 1504 O O . GLU A 1 179 ? -13.647 -7.455 2.454 1.00 88.06 179 GLU A O 1
ATOM 1509 N N . ASP A 1 180 ? -12.448 -8.346 0.781 1.00 91.56 180 ASP A N 1
ATOM 1510 C CA . ASP A 1 180 ? -12.196 -9.644 1.414 1.00 91.56 180 ASP A CA 1
ATOM 1511 C C . ASP A 1 180 ? -10.930 -9.667 2.292 1.00 91.56 180 ASP A C 1
ATOM 1513 O O . ASP A 1 180 ? -10.308 -10.717 2.455 1.00 91.56 180 ASP A O 1
ATOM 1517 N N . LEU A 1 181 ? -10.527 -8.522 2.862 1.00 95.19 181 LEU A N 1
ATOM 1518 C CA . LEU A 1 181 ? -9.316 -8.434 3.683 1.00 95.19 181 LEU A CA 1
ATOM 1519 C C . LEU A 1 181 ? -9.332 -9.448 4.838 1.00 95.19 181 LEU A C 1
ATOM 1521 O O . LEU A 1 181 ? -10.242 -9.453 5.674 1.00 95.19 181 LEU A O 1
ATOM 1525 N N . ASP A 1 182 ? -8.286 -10.274 4.890 1.00 95.56 182 ASP A N 1
ATOM 1526 C CA . ASP A 1 182 ? -8.009 -11.180 6.001 1.00 95.56 182 ASP A CA 1
ATOM 1527 C C . ASP A 1 182 ? -7.330 -10.414 7.143 1.00 95.56 182 ASP A C 1
ATOM 1529 O O . ASP A 1 182 ? -6.325 -9.731 6.941 1.00 95.56 182 ASP A O 1
ATOM 1533 N N . LEU A 1 183 ? -7.884 -10.533 8.349 1.00 96.75 183 LEU A N 1
ATOM 1534 C CA . LEU A 1 183 ? -7.369 -9.878 9.548 1.00 96.75 183 LEU A CA 1
ATOM 1535 C C . LEU A 1 183 ? -6.248 -10.681 10.227 1.00 96.75 183 LEU A C 1
ATOM 1537 O O . LEU A 1 183 ? -5.501 -10.111 11.020 1.00 96.75 183 LEU A O 1
ATOM 1541 N N . GLU A 1 184 ? -6.097 -11.974 9.928 1.00 96.06 184 GLU A N 1
ATOM 1542 C CA . GLU A 1 184 ? -5.112 -12.843 10.587 1.00 96.06 184 GLU A CA 1
ATOM 1543 C C . GLU A 1 184 ? -3.664 -12.318 10.502 1.00 96.06 184 GLU A C 1
ATOM 1545 O O . GLU A 1 184 ? -2.981 -12.321 11.529 1.00 96.06 184 GLU A O 1
ATOM 1550 N N . PRO A 1 185 ? -3.166 -11.802 9.356 1.00 95.75 185 PRO A N 1
ATOM 1551 C CA . PRO A 1 185 ? -1.794 -11.297 9.260 1.00 95.75 185 PRO A CA 1
ATOM 1552 C C . PRO A 1 185 ? -1.510 -10.081 10.147 1.00 95.75 185 PRO A C 1
ATOM 1554 O O . PRO A 1 185 ? -0.350 -9.798 10.438 1.00 95.75 185 PRO A O 1
ATOM 1557 N N . PHE A 1 186 ? -2.556 -9.368 10.567 1.00 95.94 186 PHE A N 1
ATOM 1558 C CA . PHE A 1 186 ? -2.462 -8.169 11.393 1.00 95.94 186 PHE A CA 1
ATOM 1559 C C . PHE A 1 186 ? -2.636 -8.460 12.882 1.00 95.94 186 PHE A C 1
ATOM 1561 O O . PHE A 1 186 ? -2.629 -7.527 13.680 1.00 95.94 186 PHE A O 1
ATOM 1568 N N . ALA A 1 187 ? -2.838 -9.721 13.262 1.00 94.31 187 ALA A N 1
ATOM 1569 C CA . ALA A 1 187 ? -2.908 -10.150 14.645 1.00 94.31 187 ALA A CA 1
ATOM 1570 C C . ALA A 1 187 ? -1.517 -10.534 15.153 1.00 94.31 187 ALA A C 1
ATOM 1572 O O . ALA A 1 187 ? -0.749 -11.220 14.473 1.00 94.31 187 ALA A O 1
ATOM 1573 N N . LYS A 1 188 ? -1.212 -10.167 16.399 1.00 86.88 188 LYS A N 1
ATOM 1574 C CA . LYS A 1 188 ? -0.053 -10.743 17.076 1.00 86.88 188 LYS A CA 1
ATOM 1575 C C . LYS A 1 188 ? -0.239 -12.254 17.230 1.00 86.88 188 LYS A C 1
ATOM 1577 O O . LYS A 1 188 ? -1.254 -12.687 17.776 1.00 86.88 188 LYS A O 1
ATOM 1582 N N . LYS A 1 189 ? 0.748 -13.024 16.767 1.00 73.19 189 LYS A N 1
ATOM 1583 C CA . LYS A 1 189 ? 0.820 -14.479 16.974 1.00 73.19 189 LYS A CA 1
ATOM 1584 C C . LYS A 1 189 ? 1.084 -14.846 18.430 1.00 73.19 189 LYS A C 1
ATOM 1586 O O . LYS A 1 189 ? 1.838 -14.103 19.103 1.00 73.19 189 LYS A O 1
#

Solvent-accessible surface area (backbone atoms only — not comparable to full-atom values): 11109 Å² total; per-residue (Å²): 140,87,88,77,69,69,57,49,46,44,70,76,34,65,61,34,54,61,48,54,54,48,52,54,53,53,38,68,74,32,92,91,47,83,89,79,54,74,65,63,49,41,74,77,52,65,86,89,76,86,80,86,81,75,91,64,41,96,51,66,90,37,33,61,53,55,56,53,40,95,88,28,52,66,57,54,56,52,50,55,52,50,50,57,52,40,19,55,56,36,55,72,46,69,87,54,88,49,66,68,58,48,50,40,53,49,53,28,50,41,27,48,55,62,51,62,44,67,60,38,33,37,26,44,67,69,59,78,44,31,72,59,28,55,51,49,45,52,50,27,51,52,50,25,54,53,34,50,51,49,42,56,40,44,75,71,70,44,88,77,58,71,67,60,54,51,47,52,56,51,46,52,74,71,65,61,67,66,88,85,64,75,60,69,86,46,24,58,129

Sequence (189 aa):
MSCFDAELLGHWWFEGPWWVSRVLRWSEDDPEIELTNSRLYLEQNPPNKVVSVVEGSWGQGSSHWVWLNEWTIYVWRHIYECETKSEVIIAKYKDSHDPNLIKILKQMAQELLLLQSSDWPFLITTWSARDYAENRIALHFENFNRLHNMASRYGTGQIIDEGEWHFLGTIEAVDDIFEDLDLEPFAKK

Secondary structure (DSSP, 8-state):
-----GGGBTTTBTTHHHHHHHHHHHHHH-TT-----HHHHHHHS------PPPS--SSGGGSSTTTSSTTTHHHHHHHHHHHHHHHHHHHHHTT---HHHHHHHHHHHHHHHHHT-THHHHHHHTTSSHHHHHHHHHHHHHHHHHHHHHHHHHHTTPPPPHHHHHHHHHHHTTS---TT--SGGGS--

Nearest PDB structures (foldseek):
  5wu7-assembly1_A  TM=9.506E-01  e=1.074E-08  Pyrococcus horikoshii OT3
  5wu7-assembly2_B  TM=9.499E-01  e=1.305E-08  Pyrococcus horikoshii OT3
  3n98-assembly1_A  TM=9.569E-01  e=4.630E-08  Thermococcus kodakarensis
  6bbi-assembly1_A  TM=5.159E-01  e=1.723E+00  Drosophila melanogaster
  1eq1-assembly1_A  TM=4.813E-01  e=9.020E+00  Manduca sexta

Radius of gyration: 22.49 Å; Cα contacts (8 Å, |Δi|>4): 162; chains: 1; bounding box: 48×44×61 Å

pLDDT: mean 96.42, std 2.88, range [73.19, 98.81]

Foldseek 3Di:
DDDDDPCVQCNVPNCNVVVVVVVVVVQVVDPVHDDDDPVVCCVVVPDPDDDDDDQACPDPPRHCPLCDDPQNPVLVVLLVVLLVLLQALCQVPVPPPPVVLVLLNVLLVLLSVQSPDSVLSNCCSVVVPPVVSVVSNVVSSVSNVLSSVVSVCVVVVHDDDPVSVVSSVVSCVVSVPPVPDRSVVSYHD

InterPro domains:
  IPR011330 Glycoside hydrolase/deacetylase, beta/alpha-barrel [SSF88713] (3-67)
  IPR015293 1,4-alpha-glucan branching enzyme, C-terminal [PF09210] (78-185)
  IPR027291 Glycoside hydrolase 38, N-terminal domain superfamily [G3DSA:3.20.110.10] (1-67)
  IPR028995 Glycoside hydrolase families 57/38, central domain superfamily [SSF88688] (74-188)
  IPR037090 Glycoside hydrolase families 57, central domain [G3DSA:1.20.1430.10] (68-189)
  IPR040042 1,4-alpha-glucan branching enzyme MT3115-like [PTHR41695] (3-184)

Mean predicted aligned error: 3.97 Å